Protein AF-A0A645HFA2-F1 (afdb_monomer)

Secondary structure (DSSP, 8-state):
-GGGHHHHHHHHHHHHHHHHHHHHHHHHHHHHHHHH-TTTHHHHHHHHHHHHHHHHHHHHHIIIIIHHHHTTTTTTHHHHHHHHHHHHHTTT-S-EEE--TTS-THHHHHHH-THHHHHHHHHHHHHHHS-B-TTS-B-HHHHHHHHHHHHHHTT----TT-PPP-PPPEEEEETTSPPPTTEEEEEEE--TTS---EEEEEEPP------

Organism: NCBI:txid1076179

Sequence (211 aa):
MVYEVPHASRAIYTFLPLLMLMSWAVAEFLFILKEKSRRFFPFVLGILLFGLLGNTGFFAADYFLDYPERSSEAWLYPYNQMAKYYAQHYQEYSAVTIDGHYWFPEIFFYYAKPDLIISEQRLKNALLNSPVNSFGIPNPTEVAEQKANEEFSQMAVVDPNFQVPTRPKAAFLYYDQSLPTGYVKVMDFPLYNGQPSMILAVEQAENQESK

pLDDT: mean 82.33, std 16.83, range [38.22, 97.81]

Structure (mmCIF, N/CA/C/O backbone):
data_AF-A0A645HFA2-F1
#
_entry.id   AF-A0A645HFA2-F1
#
loop_
_atom_site.group_PDB
_atom_site.id
_atom_site.type_symbol
_atom_site.label_atom_id
_atom_site.label_alt_id
_atom_site.label_comp_id
_atom_site.label_asym_id
_atom_site.label_entity_id
_atom_site.label_seq_id
_atom_site.pdbx_PDB_ins_code
_atom_site.Cartn_x
_atom_site.Cartn_y
_atom_site.Cartn_z
_atom_site.occupancy
_atom_site.B_iso_or_equiv
_atom_site.auth_seq_id
_atom_site.auth_comp_id
_atom_site.auth_asym_id
_atom_site.auth_atom_id
_atom_site.pdbx_PDB_model_num
ATOM 1 N N . MET A 1 1 ? -13.179 5.699 -7.442 1.00 50.31 1 MET A N 1
ATOM 2 C CA . MET A 1 1 ? -12.981 5.725 -5.973 1.00 50.31 1 MET A CA 1
ATOM 3 C C . MET A 1 1 ? -11.997 6.799 -5.467 1.00 50.31 1 MET A C 1
ATOM 5 O O . MET A 1 1 ? -11.921 7.006 -4.266 1.00 50.31 1 MET A O 1
ATOM 9 N N . VAL A 1 2 ? -11.317 7.581 -6.325 1.00 47.66 2 VAL A N 1
ATOM 10 C CA . VAL A 1 2 ? -10.341 8.621 -5.893 1.00 47.66 2 VAL A CA 1
ATOM 11 C C . VAL A 1 2 ? -10.979 9.819 -5.149 1.00 47.66 2 VAL A C 1
ATOM 13 O O . VAL A 1 2 ? -10.304 10.535 -4.413 1.00 47.66 2 VAL A O 1
ATOM 16 N N . TYR A 1 3 ? -12.296 10.018 -5.267 1.00 48.09 3 TYR A N 1
ATOM 17 C CA . TYR A 1 3 ? -13.018 11.128 -4.626 1.00 48.09 3 TYR A CA 1
ATOM 18 C C . TYR A 1 3 ? -13.272 10.961 -3.116 1.00 48.09 3 TYR A C 1
ATOM 20 O O . TYR A 1 3 ? -13.674 11.927 -2.472 1.00 48.09 3 TYR A O 1
ATOM 28 N N . GLU A 1 4 ? -13.021 9.788 -2.524 1.00 51.94 4 GLU A N 1
ATOM 29 C CA . GLU A 1 4 ? -13.218 9.574 -1.077 1.00 51.94 4 GLU A CA 1
ATOM 30 C C . GLU A 1 4 ? -12.012 10.028 -0.232 1.00 51.94 4 GLU A C 1
ATOM 32 O O . GLU A 1 4 ? -12.153 10.446 0.921 1.00 51.94 4 GLU A O 1
ATOM 37 N N . VAL A 1 5 ? -10.818 10.041 -0.828 1.00 55.22 5 VAL A N 1
ATOM 38 C CA . VAL A 1 5 ? -9.543 10.356 -0.159 1.00 55.22 5 VAL A CA 1
ATOM 39 C C . VAL A 1 5 ? -9.465 11.804 0.379 1.00 55.22 5 VAL A C 1
ATOM 41 O O . VAL A 1 5 ? -8.981 12.007 1.503 1.00 55.22 5 VAL A O 1
ATOM 44 N N . PRO A 1 6 ? -9.986 12.840 -0.316 1.00 54.12 6 PRO A N 1
ATOM 45 C CA . PRO A 1 6 ? -10.009 14.204 0.216 1.00 54.12 6 PRO A CA 1
ATOM 46 C C . PRO A 1 6 ? -10.929 14.365 1.433 1.00 54.12 6 PRO A C 1
ATOM 48 O O . PRO A 1 6 ? -10.719 15.261 2.249 1.00 54.12 6 PRO A O 1
ATOM 51 N N . HIS A 1 7 ? -11.964 13.532 1.565 1.00 59.28 7 HIS A N 1
ATOM 52 C CA . HIS A 1 7 ? -12.907 13.621 2.680 1.00 59.2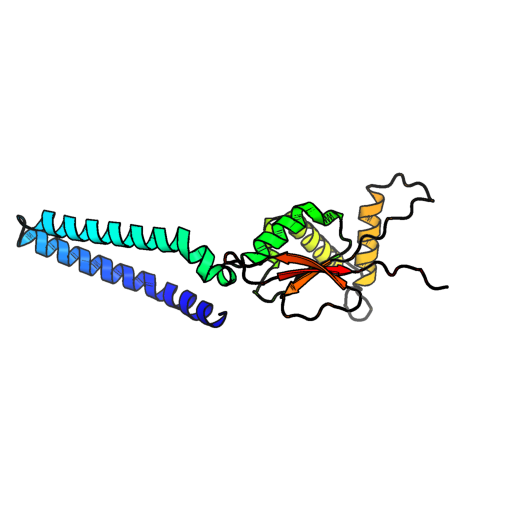8 7 HIS A CA 1
ATOM 53 C C . HIS A 1 7 ? -12.364 12.945 3.937 1.00 59.28 7 HIS A C 1
ATOM 55 O O . HIS A 1 7 ? -12.418 13.547 5.011 1.00 59.28 7 HIS A O 1
ATOM 61 N N . ALA A 1 8 ? -11.750 11.768 3.801 1.00 65.44 8 ALA A N 1
ATOM 62 C CA . ALA A 1 8 ? -11.107 11.080 4.920 1.00 65.44 8 ALA A CA 1
ATOM 63 C C . ALA A 1 8 ? -9.953 11.903 5.523 1.00 65.44 8 ALA A C 1
ATOM 65 O O . ALA A 1 8 ? -9.870 12.072 6.740 1.00 65.44 8 ALA A O 1
ATOM 66 N N . SER A 1 9 ? -9.106 12.497 4.675 1.00 65.44 9 SER A N 1
ATOM 67 C CA . SER A 1 9 ? -7.990 13.341 5.130 1.00 65.44 9 SER A CA 1
ATOM 68 C C . SER A 1 9 ? -8.453 14.609 5.856 1.00 65.44 9 SER A C 1
ATOM 70 O O . SER A 1 9 ? -7.855 14.998 6.856 1.00 65.44 9 SER A O 1
ATOM 72 N N . ARG A 1 10 ? -9.555 15.236 5.420 1.00 74.75 10 ARG A N 1
ATOM 73 C CA . ARG A 1 10 ? -10.126 16.409 6.108 1.00 74.75 10 ARG A CA 1
ATOM 74 C C . ARG A 1 10 ? -10.790 16.056 7.441 1.00 74.75 10 ARG A C 1
ATOM 76 O O . ARG A 1 10 ? -10.700 16.844 8.380 1.00 74.75 10 ARG A O 1
ATOM 83 N N . ALA A 1 11 ? -11.422 14.887 7.543 1.00 78.50 11 ALA A N 1
ATOM 84 C CA . ALA A 1 11 ? -12.053 14.418 8.777 1.00 78.50 11 ALA A CA 1
ATOM 85 C C . ALA A 1 11 ? -11.036 14.083 9.887 1.00 78.50 11 ALA A C 1
ATOM 87 O O . ALA A 1 11 ? -11.351 14.207 11.068 1.00 78.50 11 ALA A O 1
ATOM 88 N N . ILE A 1 12 ? -9.793 13.732 9.537 1.00 83.69 12 ILE A N 1
ATOM 89 C CA . ILE A 1 12 ? -8.719 13.493 10.518 1.00 83.69 12 ILE A CA 1
ATOM 90 C C . ILE A 1 12 ? -8.464 14.724 11.401 1.00 83.69 12 ILE A C 1
ATOM 92 O O . ILE A 1 12 ? -8.234 14.580 12.603 1.00 83.69 12 ILE A O 1
ATOM 96 N N . TYR A 1 13 ? -8.556 15.937 10.848 1.00 85.81 13 TYR A N 1
ATOM 97 C CA . TYR A 1 13 ? -8.318 17.158 11.624 1.00 85.81 13 TYR A CA 1
ATOM 98 C C . TYR A 1 13 ? -9.410 17.427 12.665 1.00 85.81 13 TYR A C 1
ATOM 100 O O . TYR A 1 13 ? -9.125 17.977 13.727 1.00 85.81 13 TYR A O 1
ATOM 108 N N . THR A 1 14 ? -10.655 17.028 12.391 1.00 88.31 14 THR A N 1
ATOM 109 C CA . THR A 1 14 ? -11.779 17.185 13.328 1.00 88.31 14 THR A CA 1
ATOM 110 C C . THR A 1 14 ? -11.920 16.005 14.287 1.00 88.31 14 THR A C 1
ATOM 112 O O . THR A 1 14 ? -12.535 16.148 15.345 1.00 88.31 14 THR A O 1
ATOM 115 N N . PHE A 1 15 ? -11.305 14.865 13.969 1.00 88.69 15 PHE A N 1
ATOM 116 C CA . PHE A 1 15 ? -11.327 13.669 14.802 1.00 88.69 15 PHE A CA 1
ATOM 117 C C . PHE A 1 15 ? -10.668 13.890 16.168 1.00 88.69 15 PHE A C 1
ATOM 119 O O . PHE A 1 15 ? -11.243 13.522 17.191 1.00 88.69 15 PHE A O 1
ATOM 126 N N . LEU A 1 16 ? -9.492 14.528 16.210 1.00 90.94 16 LEU A N 1
ATOM 127 C CA . LEU A 1 16 ? -8.750 14.703 17.463 1.00 90.94 16 LEU A CA 1
ATOM 128 C C . LEU A 1 16 ? -9.505 15.588 18.481 1.00 90.94 16 LEU A C 1
ATOM 130 O O . LEU A 1 16 ? -9.680 15.143 19.619 1.00 90.94 16 LEU A O 1
ATOM 134 N N . PRO A 1 17 ? -10.036 16.776 18.110 1.00 94.88 17 PRO A N 1
ATOM 135 C CA . PRO A 1 17 ? -10.874 17.565 19.016 1.00 94.88 17 PRO A CA 1
ATOM 136 C C . PRO A 1 17 ? -12.135 16.825 19.473 1.00 94.88 17 PRO A C 1
ATOM 138 O O . PRO A 1 17 ? -12.496 16.883 20.649 1.00 94.88 17 PRO A O 1
ATOM 141 N N . LEU A 1 18 ? -12.796 16.098 18.566 1.00 93.25 18 LEU A N 1
ATOM 142 C CA . LEU A 1 18 ? -13.993 15.330 18.900 1.00 93.25 18 LEU A CA 1
ATOM 143 C C . LEU A 1 18 ? -13.684 14.232 19.925 1.00 93.25 18 LEU A C 1
ATOM 145 O O . LEU A 1 18 ? -14.435 14.057 20.883 1.00 93.25 18 LEU A O 1
ATOM 149 N N . LEU A 1 19 ? -12.560 13.532 19.765 1.00 94.31 19 LEU A N 1
ATOM 150 C CA . LEU A 1 19 ? -12.122 12.487 20.685 1.00 94.31 19 LEU A CA 1
ATOM 151 C C . LEU A 1 19 ? -11.808 13.048 22.077 1.00 94.31 19 LEU A C 1
ATOM 153 O O . LEU A 1 19 ? -12.159 12.419 23.075 1.00 94.31 19 LEU A O 1
ATOM 157 N N . MET A 1 20 ? -11.221 14.246 22.164 1.00 95.69 20 MET A N 1
ATOM 158 C CA . MET A 1 20 ? -11.005 14.937 23.442 1.00 95.69 20 MET A CA 1
ATOM 159 C C . MET A 1 20 ? -12.329 15.273 24.141 1.00 95.69 20 MET A C 1
ATOM 161 O O . MET A 1 20 ? -12.485 14.969 25.323 1.00 95.69 20 MET A O 1
ATOM 165 N N . LEU A 1 21 ? -13.299 15.839 23.413 1.00 97.00 21 LEU A N 1
ATOM 166 C CA . LEU A 1 21 ? -14.623 16.169 23.958 1.00 97.00 21 LEU A CA 1
ATOM 167 C C . LEU A 1 21 ? -15.383 14.920 24.418 1.00 97.00 21 LEU A C 1
ATOM 169 O O . LEU A 1 21 ? -15.955 14.908 25.506 1.00 97.00 21 LEU A O 1
ATOM 173 N N . MET A 1 22 ? -15.347 13.853 23.619 1.00 95.94 22 MET A N 1
ATOM 174 C CA . MET A 1 22 ? -15.950 12.567 23.973 1.00 95.94 22 MET A CA 1
ATOM 175 C C . MET A 1 22 ? -15.289 11.967 25.216 1.00 95.94 22 MET A C 1
ATOM 177 O O . MET A 1 22 ? -15.983 11.510 26.121 1.00 95.94 22 MET A O 1
ATOM 181 N N . SER A 1 23 ? -13.957 12.015 25.298 1.00 94.44 23 SER A N 1
ATOM 182 C CA . SER A 1 23 ? -13.207 11.507 26.453 1.00 94.44 23 SER A CA 1
ATOM 183 C C . SER A 1 23 ? -13.543 12.279 27.727 1.00 94.44 23 SER A C 1
ATOM 185 O O . SER A 1 23 ? -13.753 11.662 28.770 1.00 94.44 23 SER A O 1
ATOM 187 N N . TRP A 1 24 ? -13.663 13.609 27.639 1.00 97.81 24 TRP A N 1
ATOM 188 C CA . TRP A 1 24 ? -14.121 14.438 28.753 1.00 97.81 24 TRP A CA 1
ATOM 189 C C . TRP A 1 24 ? -15.531 14.022 29.184 1.00 97.81 24 TRP A C 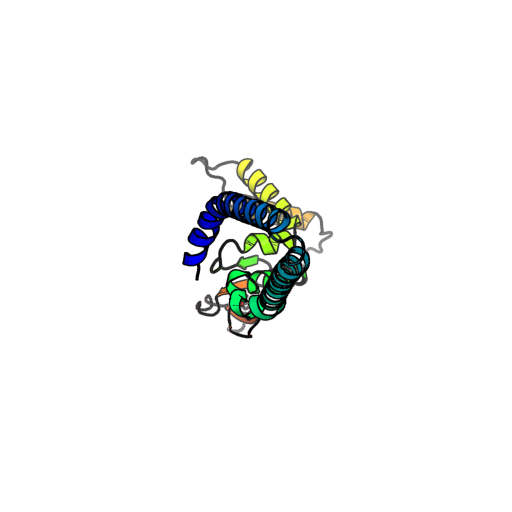1
ATOM 191 O O . TRP A 1 24 ? -15.742 13.679 30.347 1.00 97.81 24 TRP A O 1
ATOM 201 N N . ALA A 1 25 ? -16.490 13.984 28.255 1.00 95.75 25 ALA A N 1
ATOM 202 C CA . ALA A 1 25 ? -17.876 13.637 28.562 1.00 95.75 25 ALA A CA 1
ATOM 203 C C . ALA A 1 25 ? -17.998 12.259 29.237 1.00 95.75 25 ALA A C 1
ATOM 205 O O . ALA A 1 25 ? -18.724 12.108 30.220 1.00 95.75 25 ALA A O 1
ATOM 206 N N . VAL A 1 26 ? -17.246 11.265 28.752 1.00 94.19 26 VAL A N 1
ATOM 207 C CA . VAL A 1 26 ? -17.191 9.927 29.354 1.00 94.19 26 VAL A CA 1
ATOM 208 C C . VAL A 1 26 ? -16.573 9.972 30.753 1.00 94.19 26 VAL A C 1
ATOM 2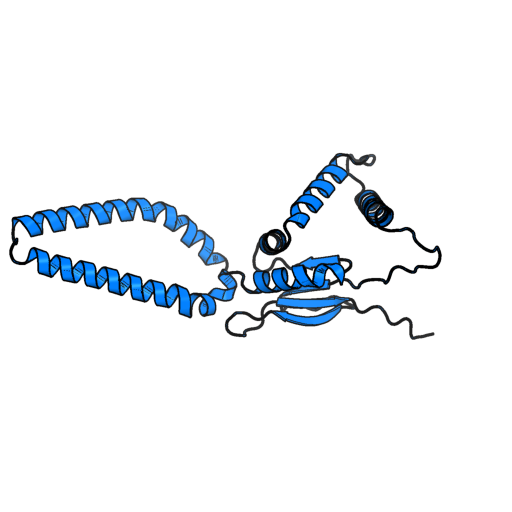10 O O . VAL A 1 26 ? -17.106 9.340 31.663 1.00 94.19 26 VAL A O 1
ATOM 213 N N . ALA A 1 27 ? -15.488 10.721 30.959 1.00 95.62 27 ALA A N 1
ATOM 214 C CA . ALA A 1 27 ? -14.842 10.836 32.265 1.00 95.62 27 ALA A CA 1
ATOM 215 C C . ALA A 1 27 ? -15.776 11.451 33.322 1.00 95.62 27 ALA A C 1
ATOM 217 O O . ALA A 1 27 ? -15.928 10.883 34.405 1.00 95.62 27 ALA A O 1
ATOM 218 N N . GLU A 1 28 ? -16.455 12.552 32.989 1.00 97.25 28 GLU A N 1
ATOM 219 C CA . GLU A 1 28 ? -17.433 13.204 33.875 1.00 97.25 28 GLU A CA 1
ATOM 220 C C . GLU A 1 28 ? -18.624 12.291 34.169 1.00 97.25 28 GLU A C 1
ATOM 222 O O . GLU A 1 28 ? -19.044 12.140 35.319 1.00 97.25 28 GLU A O 1
ATOM 227 N N . PHE A 1 29 ? -19.139 11.604 33.145 1.00 94.50 29 PHE A N 1
ATOM 228 C CA . PHE A 1 29 ? -20.213 10.631 33.316 1.00 94.50 29 PHE A CA 1
ATOM 229 C C . PHE A 1 29 ? -19.817 9.510 34.289 1.00 94.50 29 PHE A C 1
ATOM 231 O O . PHE A 1 29 ? -20.574 9.180 35.207 1.00 94.50 29 PHE A O 1
ATOM 238 N N . LEU A 1 30 ? -18.615 8.949 34.132 1.00 93.50 30 LEU A N 1
ATOM 239 C CA . LEU A 1 30 ? -18.099 7.901 35.012 1.00 93.50 30 LEU A CA 1
ATOM 240 C C . LEU A 1 30 ? -17.853 8.410 36.438 1.00 93.50 30 LEU A C 1
ATOM 242 O O . LEU A 1 30 ? -18.120 7.673 37.391 1.00 93.50 30 LEU A O 1
ATOM 246 N N . PHE A 1 31 ? -17.385 9.651 36.598 1.00 96.06 31 PHE A N 1
ATOM 247 C CA . PHE A 1 31 ? -17.202 10.287 37.902 1.00 96.06 31 PHE A CA 1
ATOM 248 C C . PHE A 1 31 ? -18.535 10.407 38.655 1.00 96.06 31 PHE A C 1
ATOM 250 O O . PHE A 1 31 ? -18.672 9.875 39.759 1.00 96.06 31 PHE A O 1
ATOM 257 N N . ILE A 1 32 ? -19.556 10.993 38.019 1.00 95.56 32 ILE A N 1
ATOM 258 C CA . ILE A 1 32 ? -20.896 11.158 38.604 1.00 95.56 32 ILE A CA 1
ATOM 259 C C . ILE A 1 32 ? -21.517 9.798 38.950 1.00 95.56 32 ILE A C 1
ATOM 261 O O . ILE A 1 32 ? -22.110 9.628 40.021 1.00 95.56 32 ILE A O 1
ATOM 265 N N . LEU A 1 33 ? -21.381 8.809 38.062 1.00 93.38 33 LEU A N 1
ATOM 266 C CA . LEU A 1 33 ? -21.917 7.466 38.277 1.00 93.38 33 LEU A CA 1
ATOM 267 C C . LEU A 1 33 ? -21.250 6.770 39.470 1.00 93.38 33 LEU A C 1
ATOM 269 O O . LEU A 1 33 ? -21.926 6.111 40.267 1.00 93.38 33 LEU A O 1
ATOM 273 N N . LYS A 1 34 ? -19.931 6.931 39.613 1.00 94.69 34 LYS A N 1
ATOM 274 C CA . LYS A 1 34 ? -19.163 6.389 40.737 1.00 94.69 34 LYS A CA 1
ATOM 275 C C . LYS A 1 34 ? -19.623 6.982 42.068 1.00 94.69 34 LYS A C 1
ATOM 277 O O . LYS A 1 34 ? -19.763 6.228 43.032 1.00 94.69 34 LYS A O 1
ATOM 282 N N . GLU A 1 35 ? -19.875 8.291 42.120 1.00 95.75 35 GLU A N 1
ATOM 283 C CA . GLU A 1 35 ? -20.340 8.971 43.335 1.00 95.75 35 GLU A CA 1
ATOM 284 C C . GLU A 1 35 ? -21.781 8.601 43.702 1.00 95.75 35 GLU A C 1
ATOM 286 O O . GLU A 1 35 ? -22.051 8.214 44.839 1.00 95.75 35 GLU A O 1
ATOM 291 N N . LYS A 1 36 ? -22.716 8.660 42.744 1.00 94.75 36 LYS A N 1
ATOM 292 C CA . LYS A 1 36 ? -24.148 8.440 43.016 1.00 94.75 36 LYS A CA 1
ATOM 293 C C . LYS A 1 36 ? -24.551 6.972 43.103 1.00 94.75 36 LYS A C 1
ATOM 295 O O . LYS A 1 36 ? -25.586 6.651 43.681 1.00 94.75 36 LYS A O 1
ATOM 300 N N . SER A 1 37 ? -23.810 6.063 42.477 1.00 92.81 37 SER A N 1
ATOM 301 C CA . SER A 1 37 ? -24.236 4.669 42.293 1.00 92.81 37 SER A CA 1
ATOM 302 C C . SER A 1 37 ? -23.068 3.691 42.379 1.00 92.81 37 SER A C 1
ATOM 304 O O . SER A 1 37 ? -22.925 2.786 41.556 1.00 92.81 37 SER A O 1
ATOM 306 N N . ARG A 1 38 ? -22.261 3.815 43.441 1.00 92.06 38 ARG A N 1
ATOM 307 C CA . ARG A 1 38 ? -21.067 2.986 43.696 1.00 92.06 38 ARG A CA 1
ATOM 308 C C . ARG A 1 38 ? -21.304 1.474 43.570 1.00 92.06 38 ARG A C 1
ATOM 310 O O . ARG A 1 38 ? -20.405 0.760 43.137 1.00 92.06 38 ARG A O 1
ATOM 317 N N . ARG A 1 39 ? -22.504 0.982 43.913 1.00 94.94 39 ARG A N 1
ATOM 318 C CA . ARG A 1 39 ? -22.880 -0.440 43.777 1.00 94.94 39 ARG A CA 1
ATOM 319 C C . ARG A 1 39 ? -23.008 -0.892 42.315 1.00 94.94 39 ARG A C 1
ATOM 321 O O . ARG A 1 39 ? -22.653 -2.024 42.013 1.00 94.94 39 ARG A O 1
ATOM 328 N N . PHE A 1 40 ? -23.503 -0.030 41.426 1.00 92.69 40 PHE A N 1
ATOM 329 C CA . PHE A 1 40 ? -23.734 -0.346 40.009 1.00 92.69 40 PHE A CA 1
ATOM 330 C C . PHE A 1 40 ? -22.565 0.051 39.102 1.00 92.69 40 PHE A C 1
ATOM 332 O O . PHE A 1 40 ? -22.440 -0.485 38.004 1.00 92.69 40 PHE A O 1
ATOM 339 N N . PHE A 1 41 ? -21.682 0.937 39.568 1.00 94.12 41 PHE A N 1
ATOM 340 C CA . PHE A 1 41 ? -20.500 1.386 38.834 1.00 94.12 41 PHE A CA 1
ATOM 341 C C . PHE A 1 41 ? -19.678 0.259 38.173 1.00 94.12 41 PHE A C 1
ATOM 343 O O . PHE A 1 41 ? -19.462 0.350 36.965 1.00 94.12 41 PHE A O 1
ATOM 350 N N . PRO A 1 42 ? -19.247 -0.817 38.873 1.00 94.69 42 PRO A N 1
ATOM 351 C CA . PRO A 1 42 ? -18.428 -1.854 38.239 1.00 94.69 42 PRO A CA 1
ATOM 352 C C . PRO A 1 42 ? -19.176 -2.610 37.133 1.00 94.69 42 PRO A C 1
ATOM 354 O O . PRO A 1 42 ? -18.561 -3.015 36.154 1.00 94.69 42 PRO A O 1
ATOM 357 N N . PHE A 1 43 ? -20.499 -2.765 37.257 1.00 95.69 43 PHE A N 1
ATOM 358 C CA . PHE A 1 43 ? -21.322 -3.413 36.236 1.00 95.69 43 PHE A CA 1
ATOM 359 C C . PHE A 1 43 ? -21.419 -2.557 34.969 1.00 95.69 43 PHE A C 1
ATOM 361 O O . PHE A 1 43 ? -21.164 -3.052 33.874 1.00 95.69 43 PHE A O 1
ATOM 368 N N . VAL A 1 44 ? -21.715 -1.260 35.114 1.00 93.25 44 VAL A N 1
ATOM 369 C CA . VAL A 1 44 ? -21.774 -0.328 33.974 1.00 93.25 44 VAL A CA 1
ATOM 370 C C . VAL A 1 44 ? -20.408 -0.198 33.303 1.00 93.25 44 VAL A C 1
ATOM 372 O O . VAL A 1 44 ? -20.320 -0.266 32.079 1.00 93.25 44 VAL A O 1
ATOM 375 N N . LEU A 1 45 ? -19.335 -0.074 34.090 1.00 94.62 45 LEU A N 1
ATOM 376 C CA . LEU A 1 45 ? -17.971 -0.044 33.567 1.00 94.62 45 LEU A CA 1
ATOM 377 C C . LEU A 1 45 ? -17.633 -1.338 32.813 1.00 94.62 45 LEU A C 1
ATOM 379 O O . LEU A 1 45 ? -17.058 -1.277 31.732 1.00 94.62 45 LEU A O 1
ATOM 383 N N . GLY A 1 46 ? -18.032 -2.496 33.347 1.00 96.56 46 GLY A N 1
ATOM 384 C CA . GLY A 1 46 ? -17.860 -3.790 32.690 1.00 96.56 46 GLY A CA 1
ATOM 385 C C . GLY A 1 46 ? -18.571 -3.868 31.338 1.00 96.56 46 GLY A C 1
ATOM 386 O O . GLY A 1 46 ? -17.958 -4.289 30.363 1.00 96.56 46 GLY A O 1
ATOM 387 N N . ILE A 1 47 ? -19.822 -3.401 31.251 1.00 96.50 47 ILE A N 1
ATOM 388 C CA . ILE A 1 47 ? -20.570 -3.337 29.983 1.00 96.50 47 ILE A CA 1
ATOM 389 C C . ILE A 1 47 ? -19.879 -2.411 28.981 1.00 96.50 47 ILE A C 1
ATOM 391 O O . ILE A 1 47 ? -19.736 -2.780 27.819 1.00 96.50 47 ILE A O 1
ATOM 395 N N . LEU A 1 48 ? -19.436 -1.227 29.415 1.00 94.25 48 LEU A N 1
ATOM 396 C CA . LEU A 1 48 ? -18.746 -0.277 28.540 1.00 94.25 48 LEU A CA 1
ATOM 397 C C . LEU A 1 48 ? -17.436 -0.858 27.999 1.00 94.25 48 LEU A C 1
ATOM 399 O O . LEU A 1 48 ? -17.193 -0.797 26.797 1.00 94.25 48 LEU A O 1
ATOM 403 N N . LEU A 1 49 ? -16.619 -1.463 28.865 1.00 95.69 49 LEU A N 1
ATOM 404 C CA . LEU A 1 49 ? -15.371 -2.110 28.460 1.00 95.69 49 LEU A CA 1
ATOM 405 C C . LEU A 1 49 ? -15.628 -3.301 27.537 1.00 95.69 49 LEU A C 1
ATOM 407 O O . LEU A 1 49 ? -14.934 -3.453 26.537 1.00 95.69 49 LEU A O 1
ATOM 411 N N . PHE A 1 50 ? -16.641 -4.117 27.828 1.00 97.75 50 PHE A N 1
ATOM 412 C CA . PHE A 1 50 ? -17.023 -5.232 26.968 1.00 97.75 50 PHE A CA 1
ATOM 413 C C . PHE A 1 50 ? -17.493 -4.749 25.592 1.00 97.75 50 PHE A C 1
ATOM 415 O O . PHE A 1 50 ? -17.049 -5.276 24.577 1.00 97.75 50 PHE A O 1
ATOM 422 N N . GLY A 1 51 ? -18.335 -3.713 25.543 1.00 96.69 51 GLY A N 1
ATOM 423 C CA . GLY A 1 51 ? -18.776 -3.096 24.294 1.00 96.69 51 GLY A CA 1
ATOM 424 C C . GLY A 1 51 ? -17.612 -2.520 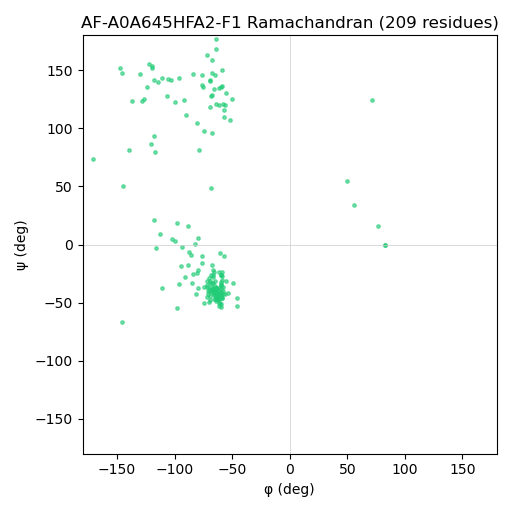23.487 1.00 96.69 51 GLY A C 1
ATOM 425 O O . GLY A 1 51 ? -17.542 -2.740 22.281 1.00 96.69 51 GLY A O 1
ATOM 426 N N . LEU A 1 52 ? -16.661 -1.853 24.150 1.00 94.81 52 LEU A N 1
ATOM 427 C CA . LEU A 1 52 ? -15.457 -1.313 23.517 1.00 94.81 52 LEU A CA 1
ATOM 428 C C . LEU A 1 52 ? -14.562 -2.422 22.951 1.00 94.81 52 LEU A C 1
ATOM 430 O O . LEU A 1 52 ? -14.129 -2.333 21.804 1.00 94.81 52 LEU A O 1
ATOM 434 N N . LEU A 1 53 ? -14.300 -3.474 23.731 1.00 97.31 53 LEU A N 1
ATOM 435 C CA . LEU A 1 53 ? -13.504 -4.621 23.291 1.00 97.31 53 LEU A CA 1
ATOM 436 C C . LEU A 1 53 ? -14.188 -5.364 22.142 1.00 97.31 53 LEU A C 1
ATOM 438 O O . LEU A 1 53 ? -13.528 -5.704 21.165 1.00 97.31 53 LEU A O 1
ATOM 442 N N . GLY A 1 54 ? -15.505 -5.562 22.225 1.00 97.81 54 GLY A N 1
ATOM 443 C CA . GLY A 1 54 ? -16.295 -6.167 21.158 1.00 97.81 54 GLY A CA 1
ATOM 444 C C . GLY A 1 54 ? -16.232 -5.342 19.876 1.00 97.81 54 GLY A C 1
ATOM 445 O O . GLY A 1 54 ? -15.896 -5.876 18.825 1.00 97.81 54 GLY A O 1
ATOM 446 N N . ASN A 1 55 ? -16.473 -4.031 19.961 1.00 96.44 55 ASN A N 1
ATOM 447 C CA . ASN A 1 55 ? -16.376 -3.130 18.814 1.00 96.44 55 ASN A CA 1
ATOM 448 C C . ASN A 1 55 ? -14.965 -3.115 18.208 1.00 96.44 55 ASN A C 1
ATOM 450 O O . ASN A 1 55 ? -14.830 -3.214 16.993 1.00 96.44 55 ASN A O 1
ATOM 454 N N . THR A 1 56 ? -13.927 -3.075 19.046 1.00 95.62 56 THR A N 1
ATOM 455 C CA . THR A 1 56 ? -12.527 -3.143 18.600 1.00 95.62 56 THR A CA 1
ATOM 456 C C . THR A 1 56 ? -12.233 -4.471 17.906 1.00 95.62 56 THR A C 1
ATOM 458 O O . THR A 1 56 ? -11.584 -4.484 16.867 1.00 95.62 56 THR A O 1
ATOM 461 N N . GLY A 1 57 ? -12.738 -5.585 18.443 1.00 97.50 57 GLY A N 1
ATOM 462 C CA . GLY A 1 57 ? -12.600 -6.910 17.844 1.00 97.50 57 GLY A CA 1
ATOM 463 C C . GLY A 1 57 ? -13.291 -7.015 16.486 1.00 97.50 57 GLY A C 1
ATOM 464 O O . GLY A 1 57 ? -12.674 -7.487 15.537 1.00 97.50 57 GLY A O 1
ATOM 465 N N . PHE A 1 58 ? -14.528 -6.523 16.364 1.00 97.50 58 PHE A N 1
ATOM 466 C CA . PHE A 1 58 ? -15.243 -6.476 15.084 1.00 97.50 58 PHE A CA 1
ATOM 467 C C . PHE A 1 58 ? -14.534 -5.589 14.067 1.00 97.50 58 PHE A C 1
ATOM 469 O O . PHE A 1 58 ? -14.355 -6.003 12.928 1.00 97.50 58 PHE A O 1
ATOM 476 N N . PHE A 1 59 ? -14.093 -4.401 14.482 1.00 95.31 59 PHE A N 1
ATOM 477 C CA . PHE A 1 59 ? -13.339 -3.503 13.615 1.00 95.31 59 PHE A CA 1
ATOM 478 C C . PHE A 1 59 ? -12.025 -4.140 13.157 1.00 95.31 59 PHE A C 1
ATOM 480 O O . PHE A 1 59 ? -11.708 -4.091 11.978 1.00 95.31 59 PHE A O 1
ATOM 487 N N . ALA A 1 60 ? -11.270 -4.767 14.062 1.00 94.69 60 ALA A N 1
ATOM 488 C CA . ALA A 1 60 ? -10.024 -5.439 13.713 1.00 94.69 60 ALA A CA 1
ATOM 489 C C . ALA A 1 60 ? -10.267 -6.623 12.768 1.00 94.69 60 ALA A C 1
ATOM 491 O O . ALA A 1 60 ? -9.542 -6.772 11.790 1.00 94.69 60 ALA A O 1
ATOM 492 N N . ALA A 1 61 ? -11.289 -7.440 13.027 1.00 96.69 61 ALA A N 1
ATOM 493 C CA . ALA A 1 61 ? -11.653 -8.546 12.149 1.00 96.69 61 ALA A CA 1
ATOM 494 C C . ALA A 1 61 ? -12.006 -8.041 10.743 1.00 96.69 61 ALA A C 1
ATOM 496 O O . ALA A 1 61 ? -11.401 -8.487 9.775 1.00 96.69 61 ALA A O 1
ATOM 497 N N . ASP A 1 62 ? -12.895 -7.055 10.639 1.00 93.81 62 ASP A N 1
ATOM 498 C CA . ASP A 1 62 ? -13.278 -6.446 9.364 1.00 93.81 62 ASP A CA 1
ATOM 499 C C . ASP A 1 62 ? -12.072 -5.814 8.645 1.00 93.81 62 ASP A C 1
ATOM 501 O O . ASP A 1 62 ? -11.864 -6.028 7.453 1.00 93.81 62 ASP A O 1
ATOM 505 N N . TYR A 1 63 ? -11.221 -5.094 9.382 1.00 90.44 63 TYR A N 1
ATOM 506 C CA . TYR A 1 63 ? -10.044 -4.417 8.841 1.00 90.44 63 TYR A CA 1
ATOM 507 C C . TYR A 1 63 ? -8.961 -5.380 8.338 1.00 90.44 63 TYR A C 1
ATOM 509 O O . TYR A 1 63 ? -8.316 -5.103 7.331 1.00 90.44 63 TYR A O 1
ATOM 517 N N . PHE A 1 64 ? -8.717 -6.493 9.030 1.00 91.31 64 PHE A N 1
ATOM 518 C CA . PHE A 1 64 ? -7.653 -7.426 8.648 1.00 91.31 64 PHE A CA 1
ATOM 519 C C . PHE A 1 64 ? -8.121 -8.535 7.707 1.00 91.31 64 PHE A C 1
ATOM 521 O O . PHE A 1 64 ? -7.299 -9.047 6.950 1.00 91.31 64 PHE A O 1
ATOM 528 N N . LEU A 1 65 ? -9.398 -8.919 7.755 1.00 92.25 65 LEU A N 1
ATOM 529 C CA . LEU A 1 65 ? -9.926 -10.028 6.960 1.00 92.25 65 LEU A CA 1
ATOM 530 C C . LEU A 1 65 ? -10.610 -9.531 5.685 1.00 92.25 65 LEU A C 1
ATOM 532 O O . LEU A 1 65 ? -10.221 -9.939 4.595 1.00 92.25 65 LEU A O 1
ATOM 536 N N . ASP A 1 66 ? -11.575 -8.620 5.809 1.00 90.50 66 ASP A N 1
ATOM 537 C CA . ASP A 1 66 ? -12.461 -8.260 4.696 1.00 90.50 66 ASP A CA 1
ATOM 538 C C . ASP A 1 66 ? -11.995 -7.004 3.946 1.00 90.50 66 ASP A C 1
ATOM 540 O O . ASP A 1 66 ? -12.173 -6.866 2.733 1.00 90.50 66 ASP A O 1
ATOM 544 N N . TYR A 1 67 ? -11.398 -6.048 4.655 1.00 87.00 67 TYR A N 1
ATOM 545 C CA . TYR A 1 67 ? -10.960 -4.783 4.072 1.00 87.00 67 TYR A CA 1
ATOM 546 C C . TYR A 1 67 ? -9.880 -4.935 2.986 1.00 87.00 67 TYR A C 1
ATOM 548 O O . TYR A 1 67 ? -9.985 -4.213 1.991 1.00 87.00 67 TYR A O 1
ATOM 556 N N . PRO A 1 68 ? -8.893 -5.855 3.084 1.00 86.81 68 PRO A N 1
ATOM 557 C CA . PRO A 1 68 ? -7.940 -6.084 1.999 1.00 86.81 68 PRO A CA 1
ATOM 558 C C . PRO A 1 68 ? -8.618 -6.528 0.702 1.00 86.81 68 PRO A C 1
ATOM 560 O O . PRO A 1 68 ? -8.192 -6.122 -0.374 1.00 86.81 68 PRO A O 1
ATOM 563 N N . GLU A 1 69 ? -9.689 -7.319 0.803 1.00 88.75 69 GLU A N 1
ATOM 564 C CA . GLU A 1 69 ? -10.452 -7.792 -0.349 1.00 88.75 69 GLU A CA 1
ATOM 565 C C . GLU A 1 69 ? -11.323 -6.688 -0.950 1.00 88.75 69 GLU A C 1
ATOM 567 O O . GLU A 1 69 ? -11.253 -6.425 -2.149 1.00 88.75 69 GLU A O 1
ATOM 572 N N . ARG A 1 70 ? -12.115 -6.000 -0.119 1.00 88.75 70 ARG A N 1
ATOM 573 C CA . ARG A 1 70 ? -13.058 -4.966 -0.584 1.00 88.75 70 ARG A CA 1
ATOM 574 C C . ARG A 1 70 ? -12.366 -3.701 -1.085 1.00 88.75 70 ARG A C 1
ATOM 576 O O . ARG A 1 70 ? -12.910 -3.005 -1.936 1.00 88.75 70 ARG A O 1
ATOM 583 N N . SER A 1 71 ? -11.188 -3.397 -0.545 1.00 87.38 71 SER A N 1
ATOM 584 C CA . SER A 1 71 ? -10.474 -2.142 -0.789 1.00 87.38 71 SER A CA 1
ATOM 585 C C . SER A 1 71 ? -9.122 -2.361 -1.466 1.00 87.38 71 SER A C 1
ATOM 587 O O . SER A 1 71 ? -8.265 -1.482 -1.398 1.00 87.38 71 SER A O 1
ATOM 589 N N . SER A 1 72 ? -8.895 -3.499 -2.130 1.00 87.81 72 SER A N 1
ATOM 590 C CA . SER A 1 72 ? -7.601 -3.820 -2.753 1.00 87.81 72 SER A CA 1
ATOM 591 C C . SER A 1 72 ? -7.111 -2.754 -3.738 1.00 87.81 72 SER A C 1
ATOM 593 O O . SER A 1 72 ? -5.905 -2.536 -3.852 1.00 87.81 72 SER A O 1
ATOM 595 N N . GLU A 1 73 ? -8.032 -2.065 -4.419 1.00 85.38 73 GLU A N 1
ATOM 596 C CA . GLU A 1 73 ? -7.705 -0.916 -5.272 1.00 85.38 73 GLU A CA 1
ATOM 597 C C . GLU A 1 73 ? -7.175 0.266 -4.459 1.00 85.38 73 GLU A C 1
ATOM 599 O O . GLU A 1 73 ? -6.140 0.829 -4.794 1.00 85.38 73 GLU A O 1
ATOM 604 N N . ALA A 1 74 ? -7.845 0.618 -3.358 1.00 83.81 74 ALA A N 1
ATOM 605 C CA . ALA A 1 74 ? -7.433 1.720 -2.489 1.00 83.81 74 ALA A CA 1
ATOM 606 C C . ALA A 1 74 ? -6.105 1.435 -1.768 1.00 83.81 74 ALA A C 1
ATOM 608 O O . ALA A 1 74 ? -5.354 2.358 -1.465 1.00 83.81 74 ALA A O 1
ATOM 609 N N . TRP A 1 75 ? -5.798 0.157 -1.529 1.00 82.88 75 TRP A N 1
ATOM 610 C CA . TRP A 1 75 ? -4.509 -0.298 -1.000 1.00 82.88 75 TRP A CA 1
ATOM 611 C C . TRP A 1 75 ? -3.420 -0.433 -2.058 1.00 82.88 75 TRP A C 1
ATOM 613 O O . TRP A 1 75 ? -2.299 -0.821 -1.720 1.00 82.88 75 TRP A O 1
ATOM 623 N N . LEU A 1 76 ? -3.729 -0.133 -3.325 1.00 89.69 76 LEU A N 1
ATOM 624 C CA . LEU A 1 76 ? -2.769 -0.191 -4.422 1.00 89.69 76 LEU A CA 1
ATOM 625 C C . LEU A 1 76 ? -2.111 -1.579 -4.528 1.00 89.69 76 LEU A C 1
ATOM 627 O O . LEU A 1 76 ? -0.938 -1.721 -4.879 1.00 89.69 76 LEU A O 1
ATOM 631 N N . TYR A 1 77 ? -2.876 -2.627 -4.204 1.00 91.75 77 TYR A N 1
ATOM 632 C CA . TYR A 1 77 ? -2.398 -4.008 -4.146 1.00 91.75 77 TYR A CA 1
ATOM 633 C C . TYR A 1 77 ? -1.708 -4.481 -5.445 1.00 91.75 77 TYR A C 1
ATOM 635 O O . TYR A 1 77 ? -0.643 -5.101 -5.353 1.00 91.75 77 TYR A O 1
ATOM 643 N N . PRO A 1 78 ? -2.219 -4.158 -6.653 1.00 92.94 78 PRO A N 1
ATOM 644 C CA . PRO A 1 78 ? -1.541 -4.470 -7.913 1.00 92.94 78 PRO A CA 1
ATOM 645 C C . PRO A 1 78 ? -0.134 -3.873 -8.014 1.00 92.94 78 PRO A C 1
ATOM 647 O O . PRO A 1 78 ? 0.784 -4.564 -8.449 1.00 92.94 78 PRO A O 1
ATOM 650 N N . TYR A 1 79 ? 0.083 -2.634 -7.555 1.00 93.69 79 TYR A N 1
ATOM 651 C CA . TYR A 1 79 ? 1.412 -2.011 -7.591 1.00 93.69 79 TYR A CA 1
ATOM 652 C C . TYR A 1 79 ? 2.418 -2.748 -6.710 1.00 93.69 79 TYR A C 1
ATOM 654 O O . TYR A 1 79 ? 3.561 -2.936 -7.121 1.00 93.69 79 TYR A O 1
ATOM 662 N N . ASN A 1 80 ? 1.997 -3.251 -5.548 1.00 93.44 80 ASN A N 1
ATOM 663 C CA . ASN A 1 80 ? 2.857 -4.084 -4.707 1.00 93.44 80 ASN A CA 1
ATOM 664 C C . ASN A 1 80 ? 3.254 -5.395 -5.412 1.00 93.44 80 ASN A C 1
ATOM 666 O O . ASN A 1 80 ? 4.413 -5.807 -5.355 1.00 93.44 80 ASN A O 1
ATOM 670 N N . GLN A 1 81 ? 2.316 -6.045 -6.108 1.00 95.12 81 GLN A N 1
ATOM 671 C CA . GLN A 1 81 ? 2.611 -7.259 -6.877 1.00 95.12 81 GLN A CA 1
ATOM 672 C C . GLN A 1 81 ? 3.592 -6.980 -8.022 1.00 95.12 81 GLN A C 1
ATOM 674 O O . GLN A 1 81 ? 4.592 -7.685 -8.159 1.00 95.12 81 GLN A O 1
ATOM 679 N N . MET A 1 82 ? 3.352 -5.920 -8.796 1.00 95.25 82 MET A N 1
ATOM 680 C CA . MET A 1 82 ? 4.220 -5.531 -9.909 1.00 95.25 82 MET A CA 1
ATOM 681 C C . MET A 1 82 ? 5.613 -5.117 -9.436 1.00 95.25 82 MET A C 1
ATOM 683 O O . MET A 1 82 ? 6.598 -5.510 -10.050 1.00 95.25 82 MET A O 1
ATOM 687 N N . ALA A 1 83 ? 5.722 -4.397 -8.318 1.00 95.44 83 ALA A N 1
ATOM 688 C CA . ALA A 1 83 ? 7.009 -4.019 -7.743 1.00 95.44 83 ALA A CA 1
ATOM 689 C C . ALA A 1 83 ? 7.817 -5.239 -7.271 1.00 95.44 83 ALA A C 1
ATOM 691 O O . ALA A 1 83 ? 9.021 -5.309 -7.518 1.00 95.44 83 ALA A O 1
ATOM 692 N N . LYS A 1 84 ? 7.164 -6.230 -6.645 1.00 95.88 84 LYS A N 1
ATOM 693 C CA . LYS A 1 84 ? 7.803 -7.505 -6.269 1.00 95.88 84 LYS A CA 1
ATOM 694 C C . LYS A 1 84 ? 8.280 -8.284 -7.490 1.00 95.88 84 LYS A C 1
ATOM 696 O O . LYS A 1 84 ? 9.414 -8.754 -7.495 1.00 95.88 84 LYS A O 1
ATOM 701 N N . TYR A 1 85 ? 7.437 -8.383 -8.517 1.00 96.62 85 TYR A N 1
ATOM 702 C CA . TYR A 1 85 ? 7.797 -9.025 -9.777 1.00 96.62 85 TYR A CA 1
ATOM 703 C C . TYR A 1 85 ? 8.985 -8.311 -10.433 1.00 96.62 85 TYR A C 1
ATOM 705 O O . TYR A 1 85 ? 10.003 -8.924 -10.741 1.00 96.62 85 TYR A O 1
ATOM 713 N N . TYR A 1 86 ? 8.911 -6.988 -10.563 1.00 94.69 86 TYR A N 1
ATOM 714 C CA . TYR A 1 86 ? 9.986 -6.187 -11.130 1.00 94.69 86 TYR A CA 1
ATOM 715 C C . TYR A 1 86 ? 11.298 -6.354 -10.359 1.00 94.69 86 TYR A C 1
ATOM 717 O O . TYR A 1 86 ? 12.338 -6.528 -10.980 1.00 94.69 86 TYR A O 1
ATOM 725 N N . ALA A 1 87 ? 11.281 -6.374 -9.025 1.00 93.44 87 ALA A N 1
ATOM 726 C CA . ALA A 1 87 ? 12.497 -6.573 -8.236 1.00 93.44 87 ALA A CA 1
ATOM 727 C C . ALA A 1 87 ? 13.211 -7.902 -8.551 1.00 93.44 87 ALA A C 1
ATOM 729 O O . ALA A 1 87 ? 14.438 -7.963 -8.484 1.00 93.44 87 ALA A O 1
ATOM 730 N N . GLN A 1 88 ? 12.463 -8.941 -8.932 1.00 95.75 88 GLN A N 1
ATOM 731 C CA . GLN A 1 88 ? 12.999 -10.253 -9.305 1.00 95.75 88 GLN A CA 1
ATOM 732 C C . GLN A 1 88 ? 13.429 -10.322 -10.777 1.00 95.75 88 GLN A C 1
ATOM 734 O O . GLN A 1 88 ? 14.415 -10.982 -11.089 1.00 95.75 88 GLN A O 1
ATOM 739 N N . HIS A 1 89 ? 12.735 -9.601 -11.661 1.00 94.69 89 HIS A N 1
ATOM 740 C CA . HIS A 1 89 ? 12.885 -9.706 -13.117 1.00 94.69 89 HIS A CA 1
ATOM 741 C C . HIS A 1 89 ? 13.479 -8.450 -13.783 1.00 94.69 89 HIS A C 1
ATOM 743 O O . HIS A 1 89 ? 13.521 -8.356 -15.006 1.00 94.69 89 HIS A O 1
ATOM 749 N N . TYR A 1 90 ? 13.972 -7.461 -13.026 1.00 88.19 90 TYR A N 1
ATOM 750 C CA . TYR A 1 90 ? 14.432 -6.182 -13.600 1.00 88.19 90 TYR A CA 1
ATOM 751 C C . TYR A 1 90 ? 15.566 -6.340 -14.624 1.00 88.19 90 TYR A C 1
ATOM 753 O O . TYR A 1 90 ? 15.735 -5.486 -15.490 1.00 88.19 90 TYR A O 1
ATOM 761 N N . GLN A 1 91 ? 16.362 -7.408 -14.515 1.00 90.12 91 GLN A N 1
ATOM 762 C CA . GLN A 1 91 ? 17.462 -7.688 -15.437 1.00 90.12 91 GLN A CA 1
ATOM 763 C C . GLN A 1 91 ? 16.984 -8.230 -16.787 1.00 90.12 91 GLN A C 1
ATOM 765 O O . GLN A 1 91 ? 17.755 -8.198 -17.740 1.00 90.12 91 GLN A O 1
ATOM 770 N N . GLU A 1 92 ? 15.740 -8.689 -16.899 1.00 92.00 92 GLU A N 1
ATOM 771 C CA . GLU A 1 92 ? 15.189 -9.266 -18.131 1.00 92.00 92 GLU A CA 1
ATOM 772 C C . GLU A 1 92 ? 14.770 -8.191 -19.136 1.00 92.00 92 GLU A C 1
ATOM 774 O O . GLU A 1 92 ? 14.740 -8.442 -20.339 1.00 92.00 92 GLU A O 1
ATOM 779 N N . TYR A 1 93 ? 14.516 -6.975 -18.654 1.00 90.50 93 TYR A N 1
ATOM 780 C CA . TYR A 1 93 ? 13.977 -5.879 -19.450 1.00 90.50 93 TYR A CA 1
ATOM 781 C C . TYR A 1 93 ? 15.016 -4.778 -19.661 1.00 90.50 93 TYR A C 1
ATOM 783 O O . TYR A 1 93 ? 15.816 -4.468 -18.776 1.00 90.50 93 TYR A O 1
ATOM 791 N N . SER A 1 94 ? 15.009 -4.164 -20.845 1.00 89.25 94 SER A N 1
ATOM 792 C CA . SER A 1 94 ? 15.842 -2.986 -21.133 1.00 89.25 94 SER A CA 1
ATOM 793 C C . SER A 1 94 ? 15.228 -1.702 -20.575 1.00 89.25 94 SER A C 1
ATOM 795 O O . SER A 1 94 ? 15.943 -0.842 -20.065 1.00 89.25 94 SER A O 1
ATOM 797 N N . ALA A 1 95 ? 13.902 -1.590 -20.636 1.00 87.88 95 ALA A N 1
ATOM 798 C CA . ALA A 1 95 ? 13.133 -0.486 -20.085 1.00 87.88 95 ALA A CA 1
ATOM 799 C C . ALA A 1 95 ? 11.791 -0.993 -19.556 1.00 87.88 95 ALA A C 1
ATOM 801 O O . ALA A 1 95 ? 11.214 -1.928 -20.113 1.00 87.88 95 ALA A O 1
ATOM 802 N N . VAL A 1 96 ? 11.297 -0.354 -18.497 1.00 89.56 96 VAL A N 1
ATOM 803 C CA . VAL A 1 96 ? 9.993 -0.650 -17.902 1.00 89.56 96 VAL A CA 1
ATOM 804 C C . VAL A 1 96 ? 9.209 0.644 -17.766 1.00 89.56 96 VAL A C 1
ATOM 806 O O . VAL A 1 96 ? 9.676 1.590 -17.136 1.00 89.56 96 VAL A O 1
ATOM 809 N N . THR A 1 97 ? 8.023 0.677 -18.361 1.00 91.62 97 THR A N 1
ATOM 810 C CA . THR A 1 97 ? 7.051 1.763 -18.189 1.00 91.62 97 THR A CA 1
ATOM 811 C C . THR A 1 97 ? 5.951 1.311 -17.239 1.00 91.62 97 THR A C 1
ATOM 813 O O . THR A 1 97 ? 5.570 0.142 -17.244 1.00 91.62 97 THR A O 1
ATOM 816 N N . ILE A 1 98 ? 5.482 2.209 -16.376 1.00 91.38 98 ILE A N 1
ATOM 817 C CA . ILE A 1 98 ? 4.461 1.901 -15.372 1.00 91.38 98 ILE A CA 1
ATOM 818 C C . ILE A 1 98 ? 3.332 2.907 -15.527 1.00 91.38 98 ILE A C 1
ATOM 820 O O . ILE A 1 98 ? 3.567 4.113 -15.482 1.00 91.38 98 ILE A O 1
ATOM 824 N N . ASP A 1 99 ? 2.116 2.411 -15.707 1.00 90.00 99 ASP A N 1
ATOM 825 C CA . ASP A 1 99 ? 0.933 3.250 -15.780 1.00 90.00 99 ASP A CA 1
ATOM 826 C C . ASP A 1 99 ? 0.516 3.770 -14.389 1.00 90.00 99 ASP A C 1
ATOM 828 O O . ASP A 1 99 ? 0.500 3.045 -13.386 1.00 90.00 99 ASP A O 1
ATOM 832 N N . GLY A 1 100 ? 0.184 5.061 -14.340 1.00 85.75 100 GLY A N 1
ATOM 833 C CA . GLY A 1 100 ? -0.134 5.807 -13.123 1.00 85.75 100 GLY A CA 1
ATOM 834 C C . GLY A 1 100 ? -1.604 5.781 -12.696 1.00 85.75 100 GLY A C 1
ATOM 835 O O . GLY A 1 100 ? -1.981 6.635 -11.892 1.00 85.75 100 GLY A O 1
ATOM 836 N N . HIS A 1 101 ? -2.432 4.861 -13.214 1.00 85.25 101 HIS A N 1
ATOM 837 C CA . HIS A 1 101 ? -3.882 4.807 -12.973 1.00 85.25 101 HIS A CA 1
ATOM 838 C C . HIS A 1 101 ? -4.290 4.988 -11.503 1.00 85.25 101 HIS A C 1
ATOM 840 O O . HIS A 1 101 ? -5.192 5.774 -11.208 1.00 85.25 101 HIS A O 1
ATOM 846 N N . TYR A 1 102 ? -3.622 4.296 -10.573 1.00 74.12 102 TYR A N 1
ATOM 847 C CA . TYR A 1 102 ? -3.965 4.333 -9.149 1.00 74.12 102 TYR A CA 1
ATOM 848 C C . TYR A 1 102 ? -3.106 5.302 -8.314 1.00 74.12 102 TYR A C 1
ATOM 850 O O . TYR A 1 102 ? -3.130 5.219 -7.093 1.00 74.12 102 TYR A O 1
ATOM 858 N N . TRP A 1 103 ? -2.423 6.261 -8.952 1.00 74.56 103 TRP A N 1
ATOM 859 C CA . TRP A 1 103 ? -1.668 7.355 -8.316 1.00 74.56 103 TRP A CA 1
ATOM 860 C C . TRP A 1 103 ? -0.356 6.938 -7.615 1.00 74.56 103 TRP A C 1
ATOM 862 O O . TRP A 1 103 ? -0.336 6.108 -6.713 1.00 74.56 103 TRP A O 1
ATOM 872 N N . PHE A 1 104 ? 0.752 7.574 -8.013 1.00 81.69 104 PHE A N 1
ATOM 873 C CA . PHE A 1 104 ? 2.109 7.382 -7.469 1.00 81.69 104 PHE A CA 1
ATOM 874 C C . PHE A 1 104 ? 2.595 5.918 -7.370 1.00 81.69 104 PHE A C 1
ATOM 876 O O . PHE A 1 104 ? 3.014 5.477 -6.293 1.00 81.69 104 PHE A O 1
ATOM 883 N N . PRO A 1 105 ? 2.577 5.140 -8.469 1.00 87.31 105 PRO A N 1
ATOM 884 C CA . PRO A 1 105 ? 3.077 3.765 -8.454 1.00 87.31 105 PRO A CA 1
ATOM 885 C C . PRO A 1 105 ? 4.552 3.648 -8.049 1.00 87.31 105 PRO A C 1
ATOM 887 O O . PRO A 1 105 ? 4.966 2.624 -7.506 1.00 87.31 105 PRO A O 1
ATOM 890 N N . GLU A 1 106 ? 5.352 4.685 -8.295 1.00 85.81 106 GLU A N 1
ATOM 891 C CA . GLU A 1 106 ? 6.810 4.670 -8.177 1.00 85.81 106 GLU A CA 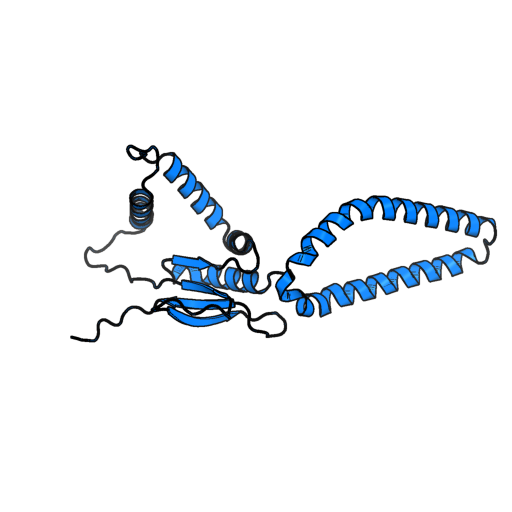1
ATOM 892 C C . GLU A 1 106 ? 7.271 4.327 -6.758 1.00 85.81 106 GLU A C 1
ATOM 894 O O . GLU A 1 106 ? 8.282 3.646 -6.583 1.00 85.81 106 GLU A O 1
ATOM 899 N N . ILE A 1 107 ? 6.500 4.717 -5.736 1.00 88.12 107 ILE A N 1
ATOM 900 C CA . ILE A 1 107 ? 6.844 4.455 -4.334 1.00 88.12 107 ILE A CA 1
ATOM 901 C C . ILE A 1 107 ? 6.983 2.956 -4.039 1.00 88.12 107 ILE A C 1
ATOM 903 O O . ILE A 1 107 ? 7.864 2.563 -3.274 1.00 88.12 107 ILE A O 1
ATOM 907 N N . PHE A 1 108 ? 6.176 2.107 -4.683 1.00 91.56 108 PHE A N 1
ATOM 908 C CA . PHE A 1 108 ? 6.243 0.655 -4.507 1.00 91.56 108 PHE A CA 1
ATOM 909 C C . PHE A 1 108 ? 7.521 0.082 -5.114 1.00 91.56 108 PHE A C 1
ATOM 911 O O . PHE A 1 108 ? 8.173 -0.765 -4.504 1.00 91.56 108 PHE A O 1
ATOM 918 N N . PHE A 1 109 ? 7.917 0.581 -6.284 1.00 91.25 109 PHE A N 1
ATOM 919 C CA . PHE A 1 109 ? 9.137 0.156 -6.966 1.00 91.25 109 PHE A CA 1
ATOM 920 C C . PHE A 1 109 ? 10.385 0.642 -6.230 1.00 91.25 109 PHE A C 1
ATOM 922 O O . PHE A 1 109 ? 11.342 -0.114 -6.090 1.00 91.25 109 PHE A O 1
ATOM 929 N N . TYR A 1 110 ? 10.360 1.857 -5.685 1.00 90.56 110 TYR A N 1
ATOM 930 C CA . TYR A 1 110 ? 11.427 2.371 -4.829 1.00 90.56 110 TYR A CA 1
ATOM 931 C C . TYR A 1 110 ? 11.547 1.601 -3.521 1.00 90.56 110 TYR A C 1
ATOM 933 O O . TYR A 1 110 ? 12.657 1.325 -3.077 1.00 90.56 110 TYR A O 1
ATOM 941 N N . TYR A 1 111 ? 10.425 1.202 -2.924 1.00 91.69 111 TYR A N 1
ATOM 942 C CA . TYR A 1 111 ? 10.445 0.355 -1.740 1.00 91.69 111 TYR A CA 1
ATOM 943 C C . TYR A 1 111 ? 11.014 -1.039 -2.043 1.00 91.69 111 TYR A C 1
ATOM 945 O O . TYR A 1 111 ? 11.837 -1.547 -1.285 1.00 91.69 111 TYR A O 1
ATOM 953 N N . ALA A 1 112 ? 10.618 -1.646 -3.167 1.00 92.25 112 ALA A N 1
ATOM 954 C CA . ALA A 1 112 ? 11.105 -2.963 -3.575 1.00 92.25 112 ALA A CA 1
ATOM 955 C C . ALA A 1 112 ? 12.572 -2.945 -4.052 1.00 92.25 112 ALA A C 1
ATOM 957 O O . ALA A 1 112 ? 13.286 -3.931 -3.873 1.00 92.25 112 ALA A O 1
ATOM 958 N N . LYS A 1 113 ? 13.031 -1.835 -4.647 1.00 89.00 113 LYS A N 1
ATOM 959 C CA . LYS A 1 113 ? 14.392 -1.650 -5.167 1.00 89.00 113 LYS A CA 1
ATOM 960 C C . LYS A 1 113 ? 14.913 -0.235 -4.851 1.00 89.00 113 LYS A C 1
ATOM 962 O O . LYS A 1 113 ? 14.909 0.635 -5.727 1.00 89.00 113 LYS A O 1
ATOM 967 N N . PRO A 1 114 ? 15.416 0.007 -3.627 1.00 89.38 114 PRO A N 1
ATOM 968 C CA . PRO A 1 114 ? 15.834 1.340 -3.178 1.00 89.38 114 PRO A CA 1
ATOM 969 C C . PRO A 1 114 ? 16.980 1.949 -3.998 1.00 89.38 114 PRO A C 1
ATOM 971 O O . PRO A 1 114 ? 17.074 3.171 -4.108 1.00 89.38 114 PRO A O 1
ATOM 974 N N . ASP A 1 115 ? 17.796 1.125 -4.664 1.00 87.94 115 ASP A N 1
ATOM 975 C CA . ASP A 1 115 ? 18.855 1.587 -5.573 1.00 87.94 115 ASP A CA 1
ATOM 976 C C . ASP A 1 115 ? 18.326 2.441 -6.735 1.00 87.94 115 ASP A C 1
ATOM 978 O O . ASP A 1 115 ? 19.061 3.262 -7.289 1.00 87.94 115 ASP A O 1
ATOM 982 N N . LEU A 1 116 ? 17.046 2.286 -7.102 1.00 84.44 116 LEU A N 1
ATOM 983 C CA . LEU A 1 116 ? 16.410 3.122 -8.117 1.00 84.44 116 LEU A CA 1
ATOM 984 C C . LEU A 1 116 ? 16.425 4.602 -7.720 1.00 84.44 116 LEU A C 1
ATOM 986 O O . LEU A 1 116 ? 16.713 5.438 -8.573 1.00 84.44 116 LEU A O 1
ATOM 990 N N . ILE A 1 117 ? 16.229 4.921 -6.436 1.00 85.44 117 ILE A N 1
ATOM 991 C CA . ILE A 1 117 ? 16.281 6.300 -5.925 1.00 85.44 117 ILE A CA 1
ATOM 992 C C . ILE A 1 117 ? 17.672 6.890 -6.165 1.00 85.44 117 ILE A C 1
ATOM 994 O O . ILE A 1 117 ? 17.808 8.005 -6.669 1.00 85.44 117 ILE A O 1
ATOM 998 N N . ILE A 1 118 ? 18.719 6.124 -5.844 1.00 84.00 118 ILE A N 1
ATOM 999 C CA . ILE A 1 118 ? 20.108 6.546 -6.050 1.00 84.00 118 ILE A CA 1
ATOM 1000 C C . ILE A 1 118 ? 20.361 6.761 -7.545 1.00 84.00 118 ILE A C 1
ATOM 1002 O O . ILE A 1 118 ? 20.966 7.757 -7.939 1.00 84.00 118 ILE A O 1
ATOM 1006 N N . SER A 1 119 ? 19.872 5.852 -8.391 1.00 79.56 119 SER A N 1
ATOM 1007 C CA . SER A 1 119 ? 20.029 5.943 -9.843 1.00 79.56 119 SER A CA 1
ATOM 1008 C C . SER A 1 119 ? 19.311 7.158 -10.449 1.00 79.56 119 SER A C 1
ATOM 1010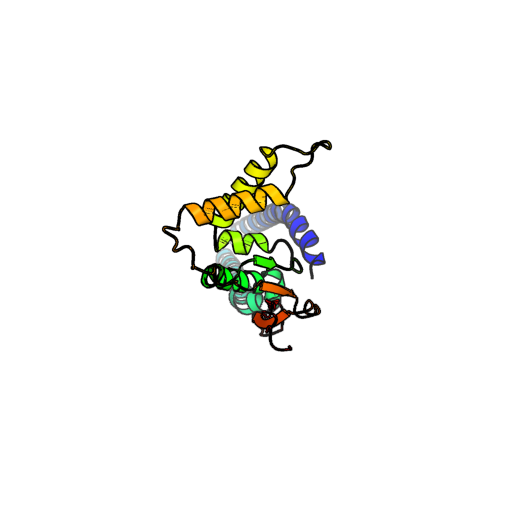 O O . SER A 1 119 ? 19.849 7.783 -11.367 1.00 79.56 119 SER A O 1
ATOM 1012 N N . GLU A 1 120 ? 18.146 7.523 -9.905 1.00 80.38 120 GLU A N 1
ATOM 1013 C CA . GLU A 1 120 ? 17.355 8.684 -10.309 1.00 80.38 120 GLU A CA 1
ATOM 1014 C C . GLU A 1 120 ? 18.029 9.981 -9.855 1.00 80.38 120 GLU A C 1
ATOM 1016 O O . GLU A 1 120 ? 18.182 10.906 -10.648 1.00 80.38 120 GLU A O 1
ATOM 1021 N N . GLN A 1 121 ? 18.499 10.047 -8.607 1.00 81.94 121 GLN A N 1
ATOM 1022 C CA . GLN A 1 121 ? 19.250 11.196 -8.097 1.00 81.94 121 GLN A CA 1
ATOM 1023 C C . GLN A 1 121 ? 20.535 11.422 -8.892 1.00 81.94 121 GLN A C 1
ATOM 1025 O O . GLN A 1 121 ? 20.832 12.552 -9.273 1.00 81.94 121 GLN A O 1
ATOM 1030 N N . ARG A 1 122 ? 21.278 10.351 -9.198 1.00 77.94 122 ARG A N 1
ATOM 1031 C CA . ARG A 1 122 ? 22.461 10.424 -10.067 1.00 77.94 122 ARG A CA 1
ATOM 1032 C C . ARG A 1 122 ? 22.101 10.935 -11.455 1.00 77.94 122 ARG A C 1
ATOM 1034 O O . ARG A 1 122 ? 22.801 11.805 -11.953 1.00 77.94 122 ARG A O 1
ATOM 1041 N N . LEU A 1 123 ? 21.008 10.451 -12.051 1.00 75.12 123 LEU A N 1
ATOM 1042 C CA . LEU A 1 123 ? 20.539 10.929 -13.354 1.00 75.12 123 LEU A CA 1
ATOM 1043 C C . LEU A 1 123 ? 20.157 12.413 -13.307 1.00 75.12 123 LEU A C 1
ATOM 1045 O O . LEU A 1 123 ? 20.588 13.172 -14.165 1.00 75.12 123 LEU A O 1
ATOM 1049 N N . LYS A 1 124 ? 19.409 12.849 -12.288 1.00 76.31 124 LYS A N 1
ATOM 1050 C CA . LYS A 1 124 ? 19.061 14.264 -12.085 1.00 76.31 124 LYS A CA 1
ATOM 1051 C C . LYS A 1 124 ? 20.311 15.128 -11.939 1.00 76.31 124 LYS A C 1
ATOM 1053 O O . LYS A 1 124 ? 20.416 16.149 -12.604 1.00 76.31 124 LYS A O 1
ATOM 1058 N N . ASN A 1 125 ? 21.276 14.698 -11.130 1.00 76.31 125 ASN A N 1
ATOM 1059 C CA . ASN A 1 125 ? 22.539 15.413 -10.954 1.00 76.31 125 ASN A CA 1
ATOM 1060 C C . ASN A 1 125 ? 23.358 15.451 -12.250 1.00 76.31 125 ASN A C 1
ATOM 1062 O O . ASN A 1 125 ? 23.917 16.491 -12.581 1.00 76.31 125 ASN A O 1
ATOM 1066 N N . ALA A 1 126 ? 23.402 14.351 -13.004 1.00 73.31 126 ALA A N 1
ATOM 1067 C CA . ALA A 1 126 ? 24.058 14.305 -14.305 1.00 73.31 126 ALA A CA 1
ATOM 1068 C C . ALA A 1 126 ? 23.394 15.275 -15.288 1.00 73.31 126 ALA A C 1
ATOM 1070 O O . ALA A 1 126 ? 24.092 16.078 -15.895 1.00 73.31 126 ALA A O 1
ATOM 1071 N N . LEU A 1 127 ? 22.060 15.283 -15.379 1.00 69.25 127 LEU A N 1
ATOM 1072 C CA . LEU A 1 127 ? 21.301 16.208 -16.229 1.00 69.25 127 LEU A CA 1
ATOM 1073 C C . LEU A 1 127 ? 21.521 17.676 -15.835 1.00 69.25 127 LEU A C 1
ATOM 1075 O O . LEU A 1 127 ? 21.647 18.521 -16.713 1.00 69.25 127 LEU A O 1
ATOM 1079 N N . LEU A 1 128 ? 21.604 17.981 -14.537 1.00 75.38 128 LEU A N 1
ATOM 1080 C CA . LEU A 1 128 ? 21.898 19.331 -14.040 1.00 75.38 128 LEU A CA 1
ATOM 1081 C C . LEU A 1 128 ? 23.329 19.786 -14.361 1.00 75.38 128 LEU A C 1
ATOM 1083 O O . LEU A 1 128 ? 23.553 20.971 -14.587 1.00 75.38 128 LEU A O 1
ATOM 1087 N N . ASN A 1 129 ? 24.283 18.854 -14.378 1.00 70.19 129 ASN A N 1
ATOM 1088 C CA . ASN A 1 129 ? 25.698 19.126 -14.637 1.00 70.19 129 ASN A CA 1
ATOM 1089 C C . ASN A 1 129 ? 26.089 18.952 -16.115 1.00 70.19 129 ASN A C 1
ATOM 1091 O O . ASN A 1 129 ? 27.247 19.170 -16.471 1.00 70.19 129 ASN A O 1
ATOM 1095 N N . SER A 1 130 ? 25.151 18.540 -16.972 1.00 65.25 130 SER A N 1
ATOM 1096 C CA . SER A 1 130 ? 25.403 18.330 -18.396 1.00 65.25 130 SER A CA 1
ATOM 1097 C C . SER A 1 130 ? 25.480 19.662 -19.135 1.00 65.25 130 SER A C 1
ATOM 1099 O O . SER A 1 130 ? 24.754 20.596 -18.780 1.00 65.25 130 SER A O 1
ATOM 1101 N N . PRO A 1 131 ? 26.329 19.771 -20.175 1.00 59.75 131 PRO A N 1
ATOM 1102 C CA . PRO A 1 131 ? 26.371 20.962 -21.005 1.00 59.75 131 PRO A CA 1
ATOM 1103 C C . PRO A 1 131 ? 24.976 21.209 -21.580 1.00 59.75 131 PRO A C 1
ATOM 1105 O O . PRO A 1 131 ? 24.414 20.398 -22.316 1.00 59.75 131 PRO A O 1
ATOM 1108 N N . VAL A 1 132 ? 24.387 22.328 -21.179 1.00 61.97 132 VAL A N 1
ATOM 1109 C CA . VAL A 1 132 ? 23.111 22.778 -21.715 1.00 61.97 132 VAL A CA 1
ATOM 1110 C C . VAL A 1 132 ? 23.307 23.217 -23.162 1.00 61.97 132 VAL A C 1
ATOM 1112 O O . VAL A 1 132 ? 24.319 23.829 -23.509 1.00 61.97 132 VAL A O 1
ATOM 1115 N N . ASN A 1 133 ? 22.338 22.912 -24.022 1.00 63.38 133 ASN A N 1
ATOM 1116 C CA . ASN A 1 133 ? 22.333 23.438 -25.383 1.00 63.38 133 ASN A CA 1
ATOM 1117 C C . ASN A 1 133 ? 22.194 24.977 -25.371 1.00 63.38 133 ASN A C 1
ATOM 1119 O O . ASN A 1 133 ? 22.008 25.603 -24.325 1.00 63.38 133 ASN A O 1
ATOM 1123 N N . SER A 1 134 ? 22.230 25.614 -26.543 1.00 57.53 134 SER A N 1
ATOM 1124 C CA . SER A 1 134 ? 22.106 27.077 -26.685 1.00 57.53 134 SER A CA 1
ATOM 1125 C C . SER A 1 134 ? 20.822 27.686 -26.094 1.00 57.53 134 SER A C 1
ATOM 1127 O O . SER A 1 134 ? 20.719 28.905 -26.005 1.00 57.53 134 SER A O 1
ATOM 1129 N N . PHE A 1 135 ? 19.849 26.862 -25.697 1.00 64.12 135 PHE A N 1
ATOM 1130 C CA . PHE A 1 135 ? 18.601 27.268 -25.053 1.00 64.12 135 PHE A CA 1
ATOM 1131 C C . PHE A 1 135 ? 18.595 27.042 -23.532 1.00 64.12 135 PHE A C 1
ATOM 1133 O O . PHE A 1 135 ? 17.571 27.265 -22.893 1.00 64.12 135 PHE A O 1
ATOM 1140 N N . GLY A 1 136 ? 19.711 26.610 -22.935 1.00 58.03 136 GLY A N 1
ATOM 1141 C CA . GLY A 1 136 ? 19.786 26.332 -21.499 1.00 58.03 136 GLY A CA 1
ATOM 1142 C C . GLY A 1 136 ? 19.127 25.008 -21.095 1.00 58.03 136 GLY A C 1
ATOM 1143 O O . GLY A 1 136 ? 18.850 24.807 -19.915 1.00 58.03 136 GLY A O 1
ATOM 1144 N N . ILE A 1 137 ? 18.860 24.114 -22.054 1.00 63.91 137 ILE A N 1
ATOM 1145 C CA . ILE A 1 137 ? 18.181 22.836 -21.820 1.00 63.91 137 ILE A CA 1
ATOM 1146 C C . ILE A 1 137 ? 19.217 21.702 -21.922 1.00 63.91 137 ILE A C 1
ATOM 1148 O O . ILE A 1 137 ? 19.938 21.639 -22.923 1.00 63.91 137 ILE A O 1
ATOM 1152 N N . PRO A 1 138 ? 19.317 20.803 -20.925 1.00 56.97 138 PRO A N 1
ATOM 1153 C CA . PRO A 1 138 ? 20.155 19.608 -21.023 1.00 56.97 138 PRO A CA 1
ATOM 1154 C C . PRO A 1 138 ? 19.716 18.756 -22.218 1.00 56.97 138 PRO A C 1
ATOM 1156 O O . PRO A 1 138 ? 18.517 18.564 -22.409 1.00 56.97 138 PRO A O 1
ATOM 1159 N N . ASN A 1 139 ? 20.648 18.237 -23.020 1.00 61.25 139 ASN A N 1
ATOM 11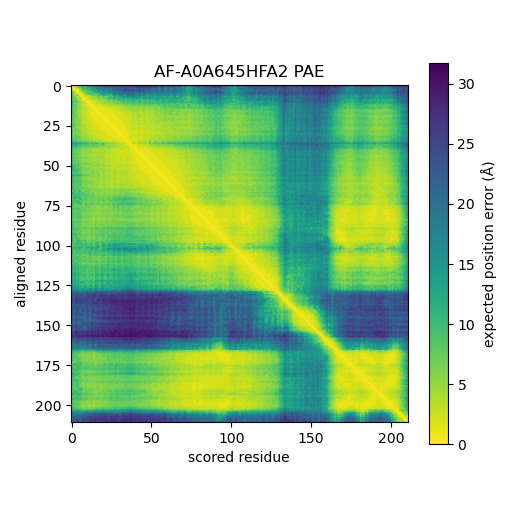60 C CA . ASN A 1 139 ? 20.322 17.317 -24.112 1.00 61.25 139 ASN A CA 1
ATOM 1161 C C . ASN A 1 139 ? 20.118 15.897 -23.533 1.00 61.25 139 ASN A C 1
ATOM 1163 O O . ASN A 1 139 ? 21.100 15.257 -23.157 1.00 61.25 139 ASN A O 1
ATOM 1167 N N . PRO A 1 140 ? 18.876 15.384 -23.410 1.00 58.16 140 PRO A N 1
ATOM 1168 C CA . PRO A 1 140 ? 18.604 14.133 -22.691 1.00 58.16 140 PRO A CA 1
ATOM 1169 C C . PRO A 1 140 ? 19.219 12.899 -23.372 1.00 58.16 140 PRO A C 1
ATOM 1171 O O . PRO A 1 140 ? 19.493 11.903 -22.705 1.00 58.16 140 PRO A O 1
ATOM 1174 N N . THR A 1 141 ? 19.464 12.975 -24.681 1.00 60.75 141 THR A N 1
ATOM 1175 C CA . THR A 1 141 ? 20.008 11.887 -25.505 1.00 60.75 141 THR A CA 1
ATOM 1176 C C . THR A 1 141 ? 21.474 11.586 -25.176 1.00 60.75 141 THR A C 1
ATOM 1178 O O . THR A 1 141 ? 21.829 10.431 -24.968 1.00 60.75 141 THR A O 1
ATOM 1181 N N . GLU A 1 142 ? 22.307 12.618 -25.014 1.00 58.50 142 GLU A N 1
ATOM 1182 C CA . GLU A 1 142 ? 23.743 12.460 -24.718 1.00 58.50 142 GLU A CA 1
ATOM 1183 C C . GLU A 1 142 ? 23.991 11.912 -23.303 1.00 58.50 142 GLU A C 1
ATOM 1185 O O . GLU A 1 142 ? 24.917 11.133 -23.081 1.00 58.50 142 GLU A O 1
ATOM 1190 N N . VAL A 1 143 ? 23.133 12.264 -22.340 1.00 58.41 143 VAL A N 1
ATOM 1191 C CA . VAL A 1 143 ? 23.256 11.808 -20.943 1.00 58.41 143 VAL A CA 1
ATOM 1192 C C . VAL A 1 143 ? 22.845 10.343 -20.790 1.00 58.41 143 VAL A C 1
ATOM 1194 O O . VAL A 1 143 ? 23.462 9.597 -20.027 1.00 58.41 143 VAL A O 1
ATOM 1197 N N . ALA A 1 144 ? 21.823 9.906 -21.533 1.00 58.59 144 ALA A N 1
ATOM 1198 C CA . ALA A 1 144 ? 21.417 8.503 -21.573 1.00 58.59 144 ALA A CA 1
ATOM 1199 C C . ALA A 1 144 ? 22.490 7.619 -22.239 1.00 58.59 144 ALA A C 1
ATOM 1201 O O . ALA A 1 144 ? 22.794 6.541 -21.727 1.00 58.59 144 ALA A O 1
ATOM 1202 N N . GLU A 1 145 ? 23.108 8.098 -23.323 1.00 60.09 145 GLU A N 1
ATOM 1203 C CA . GLU A 1 145 ? 24.198 7.400 -24.019 1.00 60.09 145 GLU A CA 1
ATOM 1204 C C . GLU A 1 145 ? 25.476 7.299 -23.171 1.00 60.09 145 GLU A C 1
ATOM 1206 O O . GLU A 1 145 ? 26.088 6.231 -23.108 1.00 60.09 145 GLU A O 1
ATOM 1211 N N . GLN A 1 146 ? 25.863 8.360 -22.453 1.00 59.06 146 GLN A N 1
ATOM 1212 C CA . GLN A 1 146 ? 27.015 8.314 -21.541 1.00 59.06 146 GLN A CA 1
ATOM 1213 C C . GLN A 1 146 ? 26.821 7.298 -20.411 1.00 59.06 146 GLN A C 1
ATOM 1215 O O . GLN A 1 146 ? 27.727 6.521 -20.116 1.00 59.06 146 GLN A O 1
ATOM 1220 N N . LYS A 1 147 ? 25.624 7.247 -19.818 1.00 58.56 147 LYS A N 1
ATOM 1221 C CA . LYS A 1 147 ? 25.318 6.330 -18.714 1.00 58.56 147 LYS A CA 1
ATOM 1222 C C . LYS A 1 147 ? 25.292 4.865 -19.160 1.00 58.56 147 LYS A C 1
ATOM 1224 O O . LYS A 1 147 ? 25.804 4.003 -18.447 1.00 58.56 147 LYS A O 1
ATOM 1229 N N . ALA A 1 148 ? 24.747 4.595 -20.349 1.00 57.94 148 ALA A N 1
ATOM 1230 C CA . ALA A 1 148 ? 24.793 3.268 -20.956 1.00 57.94 148 ALA A CA 1
ATOM 1231 C C . ALA A 1 148 ? 26.242 2.810 -21.179 1.00 57.94 148 ALA A C 1
ATOM 1233 O O . ALA A 1 148 ? 26.569 1.671 -20.867 1.00 57.94 148 ALA A O 1
ATOM 1234 N N . ASN A 1 149 ? 27.122 3.707 -21.634 1.00 54.34 149 ASN A N 1
ATOM 1235 C CA . ASN A 1 149 ? 28.536 3.403 -21.860 1.00 54.34 149 ASN A CA 1
ATOM 1236 C C . ASN A 1 149 ? 29.342 3.219 -20.558 1.00 54.34 149 ASN A C 1
ATOM 1238 O O . ASN A 1 149 ? 30.217 2.351 -20.501 1.00 54.34 149 ASN A O 1
ATOM 1242 N N . GLU A 1 150 ? 29.058 3.983 -19.500 1.00 58.44 150 GLU A N 1
ATOM 1243 C CA . GLU A 1 150 ? 29.763 3.864 -18.213 1.00 58.44 150 GLU A CA 1
ATOM 1244 C C . GLU A 1 150 ? 29.406 2.582 -17.446 1.00 58.44 150 GLU A C 1
ATOM 1246 O O . GLU A 1 150 ? 30.305 1.912 -16.933 1.00 58.44 150 GLU A O 1
ATOM 1251 N N . GLU A 1 151 ? 28.125 2.195 -17.397 1.00 55.53 151 GLU A N 1
ATOM 1252 C CA . GLU A 1 151 ? 27.703 0.943 -16.748 1.00 55.53 151 GLU A CA 1
ATOM 1253 C C . GLU A 1 151 ? 28.229 -0.293 -17.502 1.00 55.53 151 GLU A C 1
ATOM 1255 O O . GLU A 1 151 ? 28.604 -1.287 -16.877 1.00 55.53 151 GLU A O 1
ATOM 1260 N N . PHE A 1 152 ? 28.349 -0.211 -18.832 1.00 45.84 152 PHE A N 1
ATOM 1261 C CA . PHE A 1 152 ? 28.921 -1.279 -19.658 1.00 45.84 152 PHE A CA 1
ATOM 1262 C C . PHE A 1 152 ? 30.434 -1.428 -19.469 1.00 45.84 152 PHE A C 1
ATOM 1264 O O . PHE A 1 152 ? 30.950 -2.542 -19.382 1.00 45.84 152 PHE A O 1
ATOM 1271 N N . SER A 1 153 ? 31.153 -0.308 -19.347 1.00 46.22 153 SER A N 1
ATOM 1272 C CA . SER A 1 153 ? 32.617 -0.292 -19.220 1.00 46.22 153 SER A CA 1
ATOM 1273 C C . SER A 1 153 ? 33.117 -0.905 -17.907 1.00 46.22 153 SER A C 1
ATOM 1275 O O . SER A 1 153 ? 34.255 -1.362 -17.836 1.00 46.22 153 SER A O 1
ATOM 1277 N N . GLN A 1 154 ? 32.277 -0.960 -16.869 1.00 44.28 154 GLN A N 1
ATOM 1278 C CA . GLN A 1 154 ? 32.637 -1.552 -15.574 1.00 44.28 154 GLN A CA 1
ATOM 1279 C C . GLN A 1 154 ? 32.411 -3.073 -15.496 1.00 44.28 154 GLN A C 1
ATOM 1281 O O . GLN A 1 154 ? 32.868 -3.696 -14.540 1.00 44.28 154 GLN A O 1
ATOM 1286 N N . MET A 1 155 ? 31.754 -3.690 -16.487 1.00 40.69 155 MET A N 1
ATOM 1287 C CA . MET A 1 155 ? 31.478 -5.139 -16.509 1.00 40.69 155 MET A CA 1
ATOM 1288 C C . MET A 1 155 ? 32.165 -5.896 -17.655 1.00 40.69 155 MET A C 1
ATOM 1290 O O . MET A 1 155 ? 32.078 -7.120 -17.725 1.00 40.69 155 MET A O 1
ATOM 1294 N N . ALA A 1 156 ? 32.872 -5.203 -18.545 1.00 38.22 156 ALA A N 1
ATOM 1295 C CA . ALA A 1 156 ? 33.262 -5.744 -19.836 1.00 38.22 156 ALA A CA 1
ATOM 1296 C C . ALA A 1 156 ? 34.788 -5.832 -20.039 1.00 38.22 156 ALA A C 1
ATOM 1298 O O . ALA A 1 156 ? 35.409 -4.922 -20.581 1.00 38.22 156 ALA A O 1
ATOM 1299 N N . VAL A 1 157 ? 35.386 -6.989 -19.732 1.00 49.06 157 VAL A N 1
ATOM 1300 C CA . VAL A 1 157 ? 36.446 -7.537 -20.602 1.00 49.06 157 VAL A CA 1
ATOM 1301 C C . VAL A 1 157 ? 35.699 -8.182 -21.773 1.00 49.06 157 VAL A C 1
ATOM 1303 O O . VAL A 1 157 ? 35.366 -9.361 -21.716 1.00 49.06 157 VAL A O 1
ATOM 1306 N N . VAL A 1 158 ? 35.291 -7.385 -22.764 1.00 45.59 158 VAL A N 1
ATOM 1307 C CA . VAL A 1 158 ? 34.378 -7.841 -23.826 1.00 45.59 158 VAL A CA 1
ATOM 1308 C C . VAL A 1 158 ? 35.132 -8.191 -25.102 1.00 45.59 158 VAL A C 1
ATOM 1310 O O . VAL A 1 158 ? 35.853 -7.382 -25.682 1.00 45.59 158 VAL A O 1
ATOM 1313 N N . ASP A 1 159 ? 34.922 -9.439 -25.515 1.00 45.47 159 ASP A N 1
ATOM 1314 C CA . ASP A 1 159 ? 35.142 -9.958 -26.858 1.00 45.47 159 ASP A CA 1
ATOM 1315 C C . ASP A 1 159 ? 34.459 -9.038 -27.893 1.00 45.47 159 ASP A C 1
ATOM 1317 O O . ASP A 1 159 ? 33.253 -8.801 -27.783 1.00 45.47 159 ASP A O 1
ATOM 1321 N N . PRO A 1 160 ? 35.177 -8.525 -28.908 1.00 51.44 160 PRO A N 1
ATOM 1322 C CA . PRO A 1 160 ? 34.615 -7.643 -29.935 1.00 51.44 160 PRO A CA 1
ATOM 1323 C C . PRO A 1 160 ? 33.484 -8.275 -30.772 1.00 51.44 160 PRO A C 1
ATOM 1325 O O . PRO A 1 160 ? 32.846 -7.563 -31.543 1.00 51.44 160 PRO A O 1
ATOM 1328 N N . ASN A 1 161 ? 33.204 -9.575 -30.618 1.00 47.84 161 ASN A N 1
ATOM 1329 C CA . ASN A 1 161 ? 32.072 -10.261 -31.246 1.00 47.84 161 ASN A CA 1
ATOM 1330 C C . ASN A 1 161 ? 30.855 -10.457 -30.320 1.00 47.84 161 ASN A C 1
ATOM 1332 O O . ASN A 1 161 ? 29.873 -11.079 -30.733 1.00 47.84 161 ASN A O 1
ATOM 1336 N N . PHE A 1 162 ? 30.884 -9.962 -29.078 1.00 47.62 162 PHE A N 1
ATOM 1337 C CA . PHE A 1 162 ? 29.762 -10.106 -28.149 1.00 47.62 162 PHE A CA 1
ATOM 1338 C C . PHE A 1 162 ? 28.613 -9.163 -28.533 1.00 47.62 162 PHE A C 1
ATOM 1340 O O . PHE A 1 162 ? 28.605 -7.979 -28.194 1.00 47.62 162 PHE A O 1
ATOM 1347 N N . GLN A 1 163 ? 27.619 -9.691 -29.248 1.00 52.16 163 GLN A N 1
ATOM 1348 C CA . GLN A 1 163 ? 26.352 -8.995 -29.447 1.00 52.16 163 GLN A CA 1
ATOM 1349 C C . GLN A 1 163 ? 25.603 -8.954 -28.116 1.00 52.16 163 GLN A C 1
ATOM 1351 O O . GLN A 1 163 ? 25.257 -9.994 -27.555 1.00 52.16 163 GLN A O 1
ATOM 1356 N N . VAL A 1 164 ? 25.356 -7.748 -27.606 1.00 57.75 164 VAL A N 1
ATOM 1357 C CA . VAL A 1 164 ? 24.532 -7.559 -26.411 1.00 57.75 164 VAL A CA 1
ATOM 1358 C C . VAL A 1 164 ? 23.139 -8.097 -26.729 1.00 57.75 164 VAL A C 1
ATOM 1360 O O . VAL A 1 164 ? 22.516 -7.589 -27.665 1.00 57.75 164 VAL A O 1
ATOM 1363 N N . PRO A 1 165 ? 22.630 -9.107 -26.001 1.00 62.22 165 PRO A N 1
ATOM 1364 C CA . PRO A 1 165 ? 21.276 -9.577 -26.230 1.00 62.22 165 PRO A CA 1
ATOM 1365 C C . PRO A 1 165 ? 20.320 -8.397 -26.039 1.00 62.22 165 PRO A C 1
ATOM 1367 O O . PRO A 1 165 ? 20.290 -7.762 -24.980 1.00 62.22 165 PRO A O 1
ATOM 1370 N N . THR A 1 166 ? 19.566 -8.069 -27.088 1.00 80.75 166 THR A N 1
ATOM 1371 C CA . THR A 1 166 ? 18.560 -7.009 -27.060 1.00 80.75 166 THR A CA 1
ATOM 1372 C C . THR A 1 166 ? 17.429 -7.447 -26.142 1.00 80.75 166 THR A C 1
ATOM 1374 O O . THR A 1 166 ? 16.544 -8.203 -26.539 1.00 80.75 166 THR A O 1
ATOM 1377 N N . ARG A 1 167 ? 17.489 -7.009 -24.884 1.00 88.44 167 ARG A N 1
ATOM 1378 C CA . ARG A 1 167 ? 16.434 -7.241 -23.896 1.00 88.44 167 ARG A CA 1
ATOM 1379 C C . ARG A 1 167 ? 15.159 -6.492 -24.304 1.00 88.44 167 ARG A C 1
ATOM 1381 O O . ARG A 1 167 ? 15.255 -5.303 -24.633 1.00 88.44 167 ARG A O 1
ATOM 1388 N N . PRO A 1 168 ? 13.980 -7.130 -24.260 1.00 93.50 168 PRO A N 1
ATOM 1389 C CA . PRO A 1 168 ? 12.735 -6.486 -24.657 1.00 93.50 168 PRO A CA 1
ATOM 1390 C C . PRO A 1 168 ? 12.344 -5.363 -23.686 1.00 93.50 168 PRO A C 1
ATOM 1392 O O . PRO A 1 168 ? 12.791 -5.324 -22.533 1.00 93.50 168 PRO A O 1
ATOM 1395 N N . LYS A 1 169 ? 11.499 -4.439 -24.148 1.00 93.31 169 LYS A N 1
ATOM 1396 C CA . LYS A 1 169 ? 10.857 -3.445 -23.280 1.00 93.31 169 LYS A CA 1
ATOM 1397 C C . LYS A 1 169 ? 9.608 -4.038 -22.639 1.00 93.31 169 LYS A C 1
ATOM 1399 O O . LYS A 1 169 ? 8.903 -4.827 -23.262 1.00 93.31 169 LYS A O 1
ATOM 1404 N N . ALA A 1 170 ? 9.318 -3.628 -21.412 1.00 94.88 170 ALA A N 1
ATOM 1405 C CA . ALA A 1 170 ? 8.110 -4.000 -20.689 1.00 94.88 170 ALA A CA 1
ATOM 1406 C C . ALA A 1 170 ? 7.264 -2.774 -20.327 1.00 94.88 170 ALA A C 1
ATOM 1408 O O . ALA A 1 170 ? 7.764 -1.663 -20.128 1.00 94.88 170 ALA A O 1
ATOM 1409 N N . ALA A 1 171 ? 5.961 -2.993 -20.224 1.00 95.69 171 ALA A N 1
ATOM 1410 C CA . ALA A 1 171 ? 4.980 -2.005 -19.821 1.00 95.69 171 ALA A CA 1
ATOM 1411 C C . ALA A 1 171 ? 3.986 -2.636 -18.844 1.00 95.69 171 ALA A C 1
ATOM 1413 O O . ALA A 1 171 ? 3.345 -3.637 -19.158 1.00 95.69 171 ALA A O 1
ATOM 1414 N N . PHE A 1 172 ? 3.857 -2.045 -17.661 1.00 95.81 172 PHE A N 1
ATOM 1415 C CA . PHE A 1 172 ? 2.780 -2.339 -16.727 1.00 95.81 172 PHE A CA 1
ATOM 1416 C C . PHE A 1 172 ? 1.616 -1.400 -17.022 1.00 95.81 172 PHE A C 1
ATOM 1418 O O . PHE A 1 172 ? 1.732 -0.195 -16.808 1.00 95.81 172 PHE A O 1
ATOM 1425 N N . LEU A 1 173 ? 0.515 -1.946 -17.528 1.00 95.44 173 LEU A N 1
ATOM 1426 C CA . LEU A 1 173 ? -0.623 -1.185 -18.044 1.00 95.44 173 LEU A CA 1
ATOM 1427 C C . LEU A 1 173 ? -1.890 -1.506 -17.260 1.00 95.44 173 LEU A C 1
ATOM 1429 O O . LEU A 1 173 ? -2.024 -2.603 -16.715 1.00 95.44 173 LEU A O 1
ATOM 1433 N N . TYR A 1 174 ? -2.830 -0.566 -17.224 1.00 95.62 174 TYR A N 1
ATOM 1434 C CA . TYR A 1 174 ? -4.163 -0.842 -16.695 1.00 95.62 174 TYR A CA 1
ATOM 1435 C C . TYR A 1 174 ? -4.909 -1.796 -17.635 1.00 95.62 174 TYR A C 1
ATOM 1437 O O . TYR A 1 174 ? -4.797 -1.672 -18.852 1.00 95.62 174 TYR A O 1
ATOM 1445 N N . TYR A 1 175 ? -5.666 -2.754 -17.096 1.00 94.25 175 TYR A N 1
ATOM 1446 C CA . TYR A 1 175 ? -6.226 -3.862 -17.887 1.00 94.25 175 TYR A CA 1
ATOM 1447 C C . TYR A 1 175 ? -7.160 -3.431 -19.033 1.00 94.25 175 TYR A C 1
ATOM 1449 O O . TYR A 1 175 ? -7.293 -4.169 -20.006 1.00 94.25 175 TYR A O 1
ATOM 1457 N N . ASP A 1 176 ? -7.805 -2.267 -18.914 1.00 93.88 176 ASP A N 1
ATOM 1458 C CA . ASP A 1 176 ? -8.717 -1.708 -19.923 1.00 93.88 176 ASP A CA 1
ATOM 1459 C C . ASP A 1 176 ? -7.987 -0.863 -20.989 1.00 93.88 176 ASP A C 1
ATOM 1461 O O . ASP A 1 176 ? -8.572 -0.417 -21.974 1.00 93.88 176 ASP A O 1
ATOM 1465 N N . GLN A 1 177 ? -6.684 -0.620 -20.820 1.00 91.50 177 GLN A N 1
ATOM 1466 C CA . GLN A 1 177 ? -5.898 0.088 -21.825 1.00 91.50 177 GLN A CA 1
ATOM 1467 C C . GLN A 1 177 ? -5.579 -0.830 -23.006 1.00 91.50 177 GLN A C 1
ATOM 1469 O O . GLN A 1 177 ? -5.171 -1.982 -22.850 1.00 91.50 177 GLN A O 1
ATOM 1474 N N . SER A 1 178 ? -5.708 -0.289 -24.218 1.00 94.00 178 SER A N 1
ATOM 1475 C CA . SER A 1 178 ? -5.244 -0.966 -25.425 1.00 94.00 178 SER A CA 1
ATOM 1476 C C . SER A 1 178 ? -3.736 -1.197 -25.359 1.00 94.00 178 SER A C 1
ATOM 1478 O O . SER A 1 178 ? -2.982 -0.271 -25.047 1.00 94.00 178 SER A O 1
ATOM 1480 N N . LEU A 1 179 ? -3.294 -2.402 -25.721 1.00 95.38 179 LEU A N 1
ATOM 1481 C CA . LEU A 1 179 ? -1.870 -2.708 -25.831 1.00 95.38 179 LEU A CA 1
ATOM 1482 C C . LEU A 1 179 ? -1.200 -1.783 -26.865 1.00 95.38 179 LEU A C 1
ATOM 1484 O O . LEU A 1 179 ? -1.750 -1.601 -27.956 1.00 95.38 179 LEU A O 1
ATOM 1488 N N . PRO A 1 180 ? -0.015 -1.223 -26.564 1.00 94.00 180 PRO A N 1
ATOM 1489 C CA . PRO A 1 180 ? 0.778 -0.512 -27.555 1.00 94.00 180 PRO A CA 1
ATOM 1490 C C . PRO A 1 180 ? 1.123 -1.420 -28.742 1.00 94.00 180 PRO A C 1
ATOM 1492 O O . PRO A 1 180 ? 1.278 -2.634 -28.595 1.00 94.00 180 PRO A O 1
ATOM 1495 N N . THR A 1 181 ? 1.281 -0.836 -29.929 1.00 93.75 181 THR A N 1
ATOM 1496 C CA . THR A 1 181 ? 1.673 -1.581 -31.132 1.00 93.75 181 THR A CA 1
ATOM 1497 C C . THR A 1 181 ? 2.975 -2.350 -30.896 1.00 93.75 181 THR A C 1
ATOM 1499 O O . THR A 1 181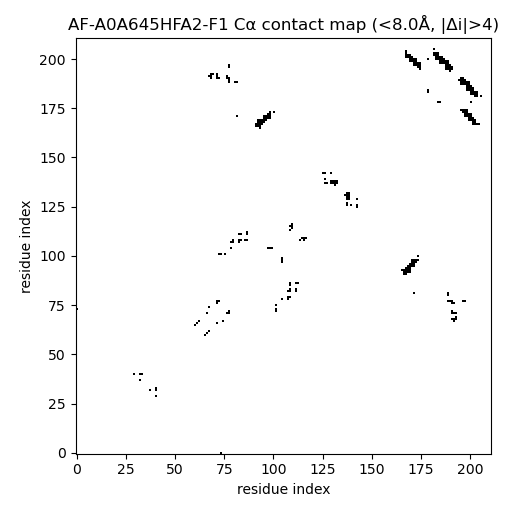 ? 3.950 -1.779 -30.413 1.00 93.75 181 THR A O 1
ATOM 1502 N N . GLY A 1 182 ? 2.990 -3.641 -31.239 1.00 93.75 182 GLY A N 1
ATOM 1503 C CA . GLY A 1 182 ? 4.156 -4.515 -31.063 1.00 93.75 182 GLY A CA 1
ATOM 1504 C C . GLY A 1 182 ? 4.311 -5.111 -29.660 1.00 93.75 182 GLY A C 1
ATOM 1505 O O . GLY A 1 182 ? 5.237 -5.884 -29.434 1.00 93.75 182 GLY A O 1
ATOM 1506 N N . TYR A 1 183 ? 3.415 -4.802 -28.719 1.00 95.88 183 TYR A N 1
ATOM 1507 C CA . TYR A 1 183 ? 3.419 -5.410 -27.390 1.00 95.88 183 TYR A CA 1
ATOM 1508 C C . TYR A 1 183 ? 2.445 -6.582 -27.317 1.00 95.88 183 TYR A C 1
ATOM 1510 O O . TYR A 1 183 ? 1.338 -6.536 -27.855 1.00 95.88 183 TYR A O 1
ATOM 1518 N N . VAL A 1 184 ? 2.833 -7.614 -26.572 1.00 96.75 184 VAL A N 1
ATOM 1519 C CA . VAL A 1 184 ? 1.953 -8.723 -26.200 1.00 96.75 184 VAL A CA 1
ATOM 1520 C C . VAL A 1 184 ? 1.794 -8.801 -24.698 1.00 96.75 184 VAL A C 1
ATOM 1522 O O . VAL A 1 184 ? 2.740 -8.594 -23.943 1.00 96.75 184 VAL A O 1
ATOM 1525 N N . LYS A 1 185 ? 0.577 -9.113 -24.260 1.00 97.12 185 LYS A N 1
ATOM 1526 C CA . LYS A 1 185 ? 0.286 -9.374 -22.855 1.00 97.12 185 LYS A CA 1
ATOM 1527 C C . LYS A 1 185 ? 0.962 -10.677 -22.423 1.00 97.12 185 LYS A C 1
ATOM 1529 O O . LYS A 1 185 ? 0.757 -11.714 -23.048 1.00 97.12 185 LYS A O 1
ATOM 1534 N N . VAL A 1 186 ? 1.726 -10.611 -21.338 1.00 96.81 186 VAL A N 1
ATOM 1535 C CA . VAL A 1 186 ? 2.481 -11.740 -20.774 1.00 96.81 186 VAL A CA 1
ATOM 1536 C C . VAL A 1 186 ? 1.905 -12.188 -19.433 1.00 96.81 186 VAL A C 1
ATOM 1538 O O . VAL A 1 186 ? 1.868 -13.384 -19.159 1.00 96.81 186 VAL A O 1
ATOM 1541 N N . MET A 1 187 ? 1.443 -11.252 -18.599 1.00 97.06 187 MET A N 1
ATOM 1542 C CA . MET A 1 187 ? 0.995 -11.563 -17.239 1.00 97.06 187 MET A CA 1
ATOM 1543 C C . MET A 1 187 ? -0.141 -10.647 -16.778 1.00 97.06 187 MET A C 1
ATOM 1545 O O . MET A 1 187 ? -0.232 -9.498 -17.205 1.00 97.06 187 MET A O 1
ATOM 1549 N N . ASP A 1 188 ? -0.982 -11.167 -15.886 1.00 97.38 188 ASP A N 1
ATOM 1550 C CA . ASP A 1 188 ? -2.026 -10.437 -15.168 1.00 97.38 188 ASP A CA 1
ATOM 1551 C C . ASP A 1 188 ? -1.631 -10.210 -13.704 1.00 97.38 188 ASP A C 1
ATOM 1553 O O . ASP A 1 188 ? -1.084 -11.100 -13.053 1.00 97.38 188 ASP A O 1
ATOM 1557 N N . PHE A 1 189 ? -1.989 -9.044 -13.174 1.00 96.25 189 PHE A N 1
ATOM 1558 C CA . PHE A 1 189 ? -1.917 -8.698 -11.756 1.00 96.25 189 PHE A CA 1
ATOM 1559 C C . PHE A 1 189 ? -3.326 -8.346 -11.275 1.00 96.25 189 PHE A C 1
ATOM 1561 O O . PHE A 1 189 ? -3.732 -7.178 -11.334 1.00 96.25 189 PHE A O 1
ATOM 1568 N N . PRO A 1 190 ? -4.108 -9.352 -10.852 1.00 96.00 190 PRO A N 1
ATOM 1569 C CA . PRO A 1 190 ? -5.463 -9.126 -10.387 1.00 96.00 190 PRO A CA 1
ATOM 1570 C C . PRO A 1 190 ? -5.476 -8.432 -9.021 1.00 96.00 190 PRO A C 1
ATOM 1572 O O . PRO A 1 190 ? -4.493 -8.410 -8.274 1.00 96.00 190 PRO A O 1
ATOM 1575 N N . LEU A 1 191 ? -6.635 -7.884 -8.681 1.00 94.19 191 LEU A N 1
ATOM 1576 C CA . LEU A 1 191 ? -6.982 -7.481 -7.327 1.00 94.19 191 LEU A CA 1
ATOM 1577 C C . LEU A 1 191 ? -7.043 -8.688 -6.386 1.00 94.19 191 LEU A C 1
ATOM 1579 O O . LEU A 1 191 ? -7.063 -9.842 -6.815 1.00 94.19 191 LEU A O 1
ATOM 1583 N N . TYR A 1 192 ? -7.110 -8.414 -5.083 1.00 90.25 192 TYR A N 1
ATOM 1584 C CA . TYR A 1 192 ? -7.170 -9.463 -4.063 1.00 90.25 192 TYR A CA 1
ATOM 1585 C C . TYR A 1 192 ? -8.403 -10.371 -4.232 1.00 90.25 192 TYR A C 1
ATOM 1587 O O . TYR A 1 192 ? -8.319 -11.575 -4.015 1.00 90.25 192 TYR A O 1
ATOM 1595 N N . ASN A 1 193 ? -9.523 -9.813 -4.697 1.00 89.88 193 ASN A N 1
ATOM 1596 C CA . ASN A 1 193 ? -10.758 -10.541 -5.006 1.00 89.88 193 ASN A CA 1
ATOM 1597 C C . ASN A 1 193 ? -10.742 -11.262 -6.379 1.00 89.88 193 ASN A C 1
ATOM 1599 O O . ASN A 1 193 ? -11.768 -11.780 -6.817 1.00 89.88 193 ASN A O 1
ATOM 1603 N N . GLY A 1 194 ? -9.612 -11.256 -7.096 1.00 93.12 194 GLY A N 1
ATOM 1604 C CA . GLY A 1 194 ? -9.459 -11.888 -8.410 1.00 93.12 194 GLY A CA 1
ATOM 1605 C C . GLY A 1 194 ? -9.949 -11.064 -9.607 1.00 93.12 194 GLY A C 1
ATOM 1606 O O . GLY A 1 194 ? -9.825 -11.523 -10.741 1.00 93.12 194 GLY A O 1
ATOM 1607 N N . GLN A 1 195 ? -10.486 -9.858 -9.401 1.00 93.62 195 GLN A N 1
ATOM 1608 C CA . GLN A 1 195 ? -10.867 -8.971 -10.505 1.00 93.62 195 GLN A CA 1
ATOM 1609 C C . GLN A 1 195 ? -9.631 -8.477 -11.279 1.00 93.62 195 GLN A C 1
ATOM 1611 O O . GLN A 1 195 ? -8.563 -8.303 -10.684 1.00 93.62 195 GLN A O 1
ATOM 1616 N N . PRO A 1 196 ? -9.741 -8.237 -12.598 1.00 94.62 196 PRO A N 1
ATOM 1617 C CA . PRO A 1 196 ? -8.628 -7.727 -13.393 1.00 94.62 196 PRO A CA 1
ATOM 1618 C C . PRO A 1 196 ? -8.230 -6.316 -12.937 1.00 94.62 196 PRO A C 1
ATOM 1620 O O . PRO A 1 196 ? -9.081 -5.531 -12.525 1.00 94.62 196 PRO A O 1
ATOM 1623 N N . SER A 1 197 ? -6.936 -5.989 -13.009 1.00 94.81 197 SER A N 1
ATOM 1624 C CA . SER A 1 197 ? -6.450 -4.655 -12.639 1.00 94.81 197 SER A CA 1
ATOM 1625 C C . SER A 1 197 ? -5.268 -4.184 -13.475 1.00 94.81 197 SER A C 1
ATOM 1627 O O . SER A 1 197 ? -5.414 -3.254 -14.262 1.00 94.81 197 SER A O 1
ATOM 1629 N N . MET A 1 198 ? -4.107 -4.822 -13.352 1.00 96.12 198 MET A N 1
ATOM 1630 C CA . MET A 1 198 ? -2.934 -4.439 -14.135 1.00 96.12 198 MET A CA 1
ATOM 1631 C C . MET A 1 198 ? -2.444 -5.620 -14.957 1.00 96.12 198 MET A C 1
ATOM 1633 O O . MET A 1 198 ? -2.667 -6.776 -14.601 1.00 96.12 198 MET A O 1
ATOM 1637 N N . ILE A 1 199 ? -1.760 -5.332 -16.054 1.00 97.50 199 ILE A N 1
ATOM 1638 C CA . ILE A 1 199 ? -1.169 -6.330 -16.938 1.00 97.50 199 ILE A CA 1
ATOM 1639 C C . ILE A 1 199 ? 0.291 -5.987 -17.208 1.00 97.50 199 ILE A C 1
ATOM 1641 O O . ILE A 1 199 ? 0.654 -4.816 -17.283 1.00 97.50 199 ILE A O 1
ATOM 1645 N N . LEU A 1 200 ? 1.124 -7.009 -17.380 1.00 97.50 200 LEU A N 1
ATOM 1646 C CA . LEU A 1 200 ? 2.445 -6.869 -17.985 1.00 97.50 200 LEU A CA 1
ATOM 1647 C C . LEU A 1 200 ? 2.319 -7.117 -19.481 1.00 97.50 200 LEU A C 1
ATOM 1649 O O . LEU A 1 200 ? 1.882 -8.191 -19.905 1.00 97.50 200 LEU A O 1
ATOM 1653 N N . ALA A 1 201 ? 2.763 -6.151 -20.267 1.00 97.19 201 ALA A N 1
ATOM 1654 C CA . ALA A 1 201 ? 2.946 -6.274 -21.696 1.00 97.19 201 ALA A CA 1
ATOM 1655 C C . ALA A 1 201 ? 4.436 -6.172 -22.036 1.00 97.19 201 ALA A C 1
ATOM 1657 O O . ALA A 1 201 ? 5.151 -5.357 -21.457 1.00 97.19 201 ALA A O 1
ATOM 1658 N N . VAL A 1 202 ? 4.906 -6.988 -22.974 1.00 96.69 202 VAL A N 1
ATOM 1659 C CA . VAL A 1 202 ? 6.309 -7.025 -23.405 1.00 96.69 202 VAL A CA 1
ATOM 1660 C C . VAL A 1 202 ? 6.373 -6.805 -24.910 1.00 96.69 202 VAL A C 1
ATOM 1662 O O . VAL A 1 202 ? 5.574 -7.372 -25.656 1.00 96.69 202 VAL A O 1
ATOM 1665 N N . GLU A 1 203 ? 7.304 -5.962 -25.348 1.00 95.50 203 GLU A N 1
ATOM 1666 C CA . GLU A 1 203 ? 7.581 -5.701 -26.761 1.00 95.50 203 GLU A CA 1
ATOM 1667 C C . GLU A 1 203 ? 8.089 -6.991 -27.414 1.00 95.50 203 GLU A C 1
ATOM 1669 O O . GLU A 1 203 ? 9.094 -7.564 -26.983 1.00 95.50 203 GLU A O 1
ATOM 1674 N N . GLN A 1 204 ? 7.388 -7.471 -28.442 1.00 91.31 204 GLN A N 1
ATOM 1675 C CA . GLN A 1 204 ? 7.896 -8.565 -29.257 1.00 91.31 204 GLN A CA 1
ATOM 1676 C C . GLN A 1 204 ? 9.114 -8.059 -30.018 1.00 91.31 204 GLN A C 1
ATOM 1678 O O . GLN A 1 204 ? 9.047 -7.033 -30.696 1.00 91.31 204 GLN A O 1
ATOM 1683 N N . ALA A 1 205 ? 10.224 -8.793 -29.933 1.00 80.44 205 ALA A N 1
ATOM 1684 C CA . ALA A 1 205 ? 11.285 -8.622 -30.908 1.00 80.44 205 ALA A CA 1
ATOM 1685 C C . ALA A 1 205 ? 10.649 -8.863 -32.282 1.00 80.44 205 ALA A C 1
ATOM 1687 O O . ALA A 1 205 ? 10.065 -9.927 -32.493 1.00 80.44 205 ALA A O 1
ATOM 1688 N N . GLU A 1 206 ? 10.685 -7.868 -33.175 1.00 71.62 206 GLU A N 1
ATOM 1689 C CA . GLU A 1 206 ? 10.298 -8.076 -34.568 1.00 71.62 206 GLU A CA 1
ATOM 1690 C C . GLU A 1 206 ? 11.089 -9.285 -35.060 1.00 71.62 206 GLU A C 1
ATOM 1692 O O . GLU A 1 206 ? 12.310 -9.212 -35.225 1.00 71.62 206 GLU A O 1
ATOM 1697 N N . ASN A 1 207 ? 10.411 -10.421 -35.241 1.00 55.25 207 ASN A N 1
ATOM 1698 C CA . ASN A 1 207 ? 11.005 -11.539 -35.944 1.00 55.25 207 ASN A CA 1
ATOM 1699 C C . ASN A 1 207 ? 11.395 -10.982 -37.309 1.00 55.25 207 ASN A C 1
ATOM 1701 O O . ASN A 1 207 ? 10.530 -10.654 -38.122 1.00 55.25 207 ASN A O 1
ATOM 1705 N N . GLN A 1 208 ? 12.698 -10.849 -37.545 1.00 49.69 208 GLN A N 1
ATOM 1706 C CA . GLN A 1 208 ? 13.278 -10.527 -38.843 1.00 49.69 208 GLN A CA 1
ATOM 1707 C C . GLN A 1 208 ? 13.084 -11.705 -39.819 1.00 49.69 208 GLN A C 1
ATOM 1709 O O . GLN A 1 208 ? 14.022 -12.148 -40.470 1.00 49.69 208 GLN A O 1
ATOM 1714 N N . GLU A 1 209 ? 11.869 -12.238 -39.925 1.00 51.06 209 GLU A N 1
ATOM 1715 C CA . GLU A 1 209 ? 11.478 -13.276 -40.871 1.00 51.06 209 GLU A CA 1
ATOM 1716 C C . GLU A 1 209 ? 10.409 -12.714 -41.807 1.00 51.06 209 GLU A C 1
ATOM 1718 O O . GLU A 1 209 ? 9.213 -12.925 -41.633 1.00 51.06 209 GLU A O 1
ATOM 1723 N N . SER A 1 210 ? 10.860 -11.956 -42.807 1.00 47.09 210 SER A N 1
ATOM 1724 C CA . SER A 1 210 ? 10.208 -11.873 -44.119 1.00 47.09 210 SER A CA 1
ATOM 1725 C C . SER A 1 210 ? 11.099 -11.093 -45.091 1.00 47.09 210 SER A C 1
ATOM 1727 O O . SER A 1 210 ? 10.800 -9.949 -45.447 1.00 47.09 210 SER A O 1
ATOM 1729 N N . LYS A 1 211 ? 12.184 -11.719 -45.551 1.00 41.00 211 LYS A N 1
ATOM 1730 C CA . LYS A 1 211 ? 12.716 -11.496 -46.900 1.00 41.00 211 LYS A CA 1
ATOM 1731 C C . LYS A 1 211 ? 13.180 -12.810 -47.499 1.00 41.00 211 LYS A C 1
ATOM 1733 O O . LYS A 1 211 ? 13.860 -13.561 -46.773 1.00 41.00 211 LYS A O 1
#

Solvent-accessible surface area (backbone atoms only — not comparable to full-atom values): 12169 Å² total; per-residue (Å²): 124,79,80,54,56,70,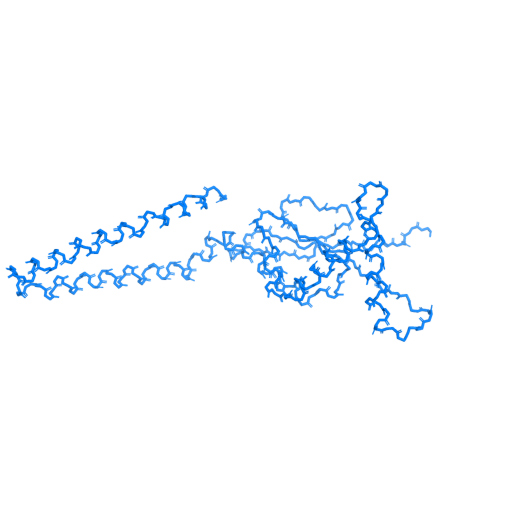53,58,62,56,46,55,71,54,45,58,62,48,50,52,53,50,51,49,53,50,51,54,51,52,51,53,40,41,72,79,34,57,86,52,34,65,58,56,51,48,52,52,52,49,51,51,52,50,51,51,49,52,50,49,48,44,56,71,64,48,38,51,44,80,37,18,73,85,67,43,46,40,44,52,52,51,18,54,49,41,62,75,46,53,86,63,38,69,46,76,47,75,56,56,86,85,58,74,50,61,60,38,40,35,70,57,36,54,66,53,54,56,54,49,51,50,49,52,51,48,50,71,72,39,77,48,46,102,82,72,46,51,56,69,67,64,57,54,52,52,52,55,51,55,64,47,63,77,74,53,92,67,62,96,81,69,74,76,79,84,47,41,42,34,36,40,38,51,63,89,57,79,74,59,90,63,43,42,82,76,47,79,34,46,37,75,74,65,47,84,41,31,27,37,28,34,40,56,77,79,73,90,78,86,131

Radius of gyration: 28.04 Å; Cα contacts (8 Å, |Δi|>4): 169; chains: 1; bounding box: 61×40×91 Å

Foldseek 3Di:
DVVCVVVVVVVVVVVVVVVVVVVVVVVVVLVVCCVPPVPCSVVVVVVVVVVVVVVVVVCVCCVPPVCQQVCLLVVVVLLLVVLQVCLVCVVLAPAEAEDQPSHDSVVNNCVSPVVVVVVVVVLVVLQVPADADPVRGRDSVVSVVVVVVVVDVVPDPDDPPDDDPHRWHKYKAFPPDDDDPQWDWDDFRAGPNRHGTITIITHDDPPPPDD

Nearest PDB structures (foldseek):
  4idj-assembly1_H  TM=2.896E-01  e=4.596E-01  Homo sapiens
  5i9q-assembly1_B  TM=2.844E-01  e=4.596E-01  Homo sapiens
  5dmg-assembly3_E  TM=2.764E-01  e=1.183E+00  Oryctolagus cuniculus
  8xsj-assembly1_H  TM=2.436E-01  e=1.958E+00  Homo sapiens
  7s07-assembly1_Y  TM=2.295E-01  e=1.727E+00  Homo sapiens

Mean predicted aligned error: 10.4 Å